Protein AF-A0A950UJ59-F1 (afdb_monomer)

Radius of gyration: 23.91 Å; Cα contacts (8 Å, |Δi|>4): 368; chains: 1; bounding box: 52×49×70 Å

Foldseek 3Di:
DDDPPPPPPPPLQDADPLLVVLLVLLCLLLVCCCVPVVVCPPVNQVVVCVVPVVSLQLSLQLSQLSSLLLVVQCVVVVHRSQQRQLLSSLVSLVVCLVVLDGDPDDRSDRPDDRRNDHDDSVCSNVSSNVSSVSSVCLQAPDPDPPDGRAHRTSNQSSLVSLLPQQNCPPNDGGLVVLLVQLVVLVVVVVVCVVVVVDDQDPLLLQLLVQLVLQDPDDDDQPPPPDPDPPPVDHFPLSLLVVLLVSLVSLQVSLPVADADPVRHRDSSNSNSNSLSVLSNSSVVVSVVVSVVVVVDPDPDRVVVCSRRPDPSNVVSSVSSVVSSVSVSVSSNCVVVVPDD

Sequence (340 aa):
MRSEKAIRSDDPRAIPPSWRRTMDTARKLYKWHVDQRLGWAALSMNELALREQAVGDRLAYEVTVLGVALWSASREHTCRLGDVALLDAAAICRRFAQDNRLPAILPDMPPGNGGDTLPPADELILVAAAVEQLLIAHAEEPLVPGTPAGPDRLGYRILELRAYPENIGNGHAGWRSSIRYARESLGRAQQKLDSGEWTITKADRAAVRATGLCDSSAPAYDYPATPKADPAGPSWLQRACRLVHLDTHLRAAAEPLPRQPDGTLARMKLLLSAHGMLCDDLESAVTELDAMWALETVLDSAAWEQQHVPPLLKQQTAAVEAAIDELATFLHHLLDDARP

Secondary structure (DSSP, 8-state):
-----------TTS--HHHHHHHHHHHHHHHHIIIIIS---HHHHHHHHHH-HHHHHHHHHHHHHHHHHHHHHHHHTT--GGG--HHHHHHHHHHHHHHT---SS-----S-SSS-PPPPTTTHHHHHHHHHHHHHHHHHS-SSTTS----S-HHHHHHHHHT-TT---TTSPPHHHHHHHHHHHHHHHHHHHHTTS-PPPHHHHHHHHHTSTT--SPPP--SSPPSS--TT-S-HHHHHHHHHHHHHHHHHHHTTSPBPTTSPBPHHHHHHHHHHHHHHTTHHHHHHHHHHHHHS--S-HHHHHHHHS-HHHHHHHHHHHHHHHHHHHHHHHHHHTT--

Solvent-accessible surface area (backbone atoms only — not comparable to full-atom values): 18966 Å² total; per-residue (Å²): 142,81,83,82,78,76,83,74,74,89,48,95,69,63,61,52,72,68,57,54,54,36,42,57,49,25,45,53,58,48,50,48,46,42,36,71,72,70,64,44,47,79,73,53,50,58,54,45,26,75,73,33,61,72,56,39,52,51,55,23,22,34,37,33,52,40,19,52,20,48,50,48,36,15,59,78,68,73,46,56,67,46,68,28,36,29,59,55,20,19,53,46,20,50,48,28,31,73,68,52,47,77,70,94,76,66,76,79,70,62,89,81,81,91,48,79,51,78,59,55,73,86,46,34,35,59,40,22,51,53,39,20,52,52,27,43,48,66,29,66,46,39,93,51,90,94,52,78,46,67,73,55,24,42,39,44,47,53,50,34,53,69,35,32,56,75,39,65,60,94,86,43,65,14,65,55,51,44,51,48,51,32,50,52,44,48,52,54,50,50,53,32,43,77,70,61,78,45,78,89,46,73,66,52,53,51,27,51,61,56,45,57,61,69,53,90,66,77,84,83,70,76,45,68,80,64,86,56,92,52,92,88,54,81,52,70,65,24,54,49,46,49,38,36,52,45,18,57,32,22,41,61,28,22,60,84,52,61,62,40,97,89,70,45,71,28,66,66,30,48,43,31,41,40,51,16,51,52,22,48,74,42,40,72,58,43,59,55,49,50,60,48,54,76,74,47,90,67,85,48,69,69,65,47,40,69,74,62,52,42,70,46,40,54,50,51,51,55,53,44,49,54,52,50,52,53,48,31,55,54,55,39,50,67,59,62,77,62,65,130

Mean predicted aligned error: 8.88 Å

pLDDT: mean 82.3, std 16.21, range [26.84, 97.94]

Nearest PDB structures (foldseek):
  7my7-assembly2_CCC  TM=2.426E-01  e=4.771E+00  Synechococcus elongatus PCC 7942 = FACHB-805
  7my7-assembly2_DDD  TM=1.583E-01  e=2.642E+00  Synechococcus elongatus PCC 7942 = FACHB-805
  7my7-assembly1_BBB  TM=1.827E-01  e=5.892E+00  Synechococcus elongatus PCC 7942 = FACHB-805

Structure (mmCIF, N/CA/C/O backbone):
data_AF-A0A950UJ59-F1
#
_entry.id   AF-A0A950UJ59-F1
#
loop_
_atom_site.group_PDB
_atom_site.id
_atom_site.type_symbol
_atom_site.label_atom_id
_atom_site.label_alt_id
_atom_site.label_comp_id
_atom_site.label_asym_id
_atom_site.label_entity_id
_atom_site.label_seq_id
_atom_site.pdbx_PDB_ins_code
_atom_site.Cartn_x
_atom_site.Cartn_y
_atom_site.Cartn_z
_atom_site.occupancy
_atom_site.B_iso_or_equiv
_atom_site.auth_seq_id
_atom_site.auth_comp_id
_atom_site.auth_asym_id
_atom_site.auth_atom_id
_atom_site.pdbx_PDB_model_num
ATOM 1 N N . MET A 1 1 ? -28.747 -3.291 -24.694 1.00 33.38 1 MET A N 1
ATOM 2 C CA . MET A 1 1 ? -27.902 -2.349 -25.461 1.00 33.38 1 MET A CA 1
ATOM 3 C C . MET A 1 1 ? -28.143 -0.935 -24.953 1.00 33.38 1 MET A C 1
ATOM 5 O O . MET A 1 1 ? -29.052 -0.265 -25.424 1.00 33.38 1 MET A O 1
ATOM 9 N N . ARG A 1 2 ? -27.391 -0.498 -23.940 1.00 26.84 2 ARG A N 1
ATOM 10 C CA . ARG A 1 2 ? -27.309 0.915 -23.552 1.00 26.84 2 ARG A CA 1
ATOM 11 C C . ARG A 1 2 ? -25.877 1.349 -23.820 1.00 26.84 2 ARG A C 1
ATOM 13 O O . ARG A 1 2 ? -24.948 0.719 -23.336 1.00 26.84 2 ARG A O 1
ATOM 20 N N . SER A 1 3 ? -25.756 2.337 -24.694 1.00 28.31 3 SER A N 1
ATOM 21 C CA . SER A 1 3 ? -24.507 2.861 -25.225 1.00 28.31 3 SER A CA 1
ATOM 22 C C . SER A 1 3 ? -23.761 3.611 -24.124 1.00 28.31 3 SER A C 1
ATOM 24 O O . SER A 1 3 ? -24.264 4.616 -23.622 1.00 28.31 3 SER A O 1
ATOM 26 N N . GLU A 1 4 ? -22.568 3.140 -23.767 1.00 29.69 4 GLU A N 1
ATOM 27 C CA . GLU A 1 4 ? -21.583 3.928 -23.030 1.00 29.69 4 GLU A CA 1
ATOM 28 C C . GLU A 1 4 ? -21.151 5.099 -23.913 1.00 29.69 4 GLU A C 1
ATOM 30 O O . GLU A 1 4 ? -20.421 4.950 -24.893 1.00 29.69 4 GLU A O 1
ATOM 35 N N . LYS A 1 5 ? -21.643 6.293 -23.587 1.00 28.92 5 LYS A N 1
ATOM 36 C CA . LYS A 1 5 ? -21.053 7.536 -24.073 1.00 28.92 5 LYS A CA 1
ATOM 37 C C . LYS A 1 5 ? -19.831 7.801 -23.198 1.00 28.92 5 LYS A C 1
ATOM 39 O O . LYS A 1 5 ? -19.946 8.389 -22.128 1.00 28.92 5 LYS A O 1
ATOM 44 N N . ALA A 1 6 ? -18.672 7.328 -23.648 1.00 35.19 6 ALA A N 1
ATOM 45 C CA . ALA A 1 6 ? -17.392 7.763 -23.116 1.00 35.19 6 ALA A CA 1
ATOM 46 C C . ALA A 1 6 ? -17.303 9.287 -23.277 1.00 35.19 6 ALA A C 1
ATOM 48 O O . ALA A 1 6 ? -17.294 9.806 -24.396 1.00 35.19 6 ALA A O 1
ATOM 49 N N . ILE A 1 7 ? -17.277 10.007 -22.158 1.00 33.62 7 ILE A N 1
ATOM 50 C CA . ILE A 1 7 ? -16.931 11.425 -22.129 1.00 33.62 7 ILE A CA 1
ATOM 51 C C . ILE A 1 7 ? -15.431 11.488 -22.436 1.00 33.62 7 ILE A C 1
ATOM 53 O O . ILE A 1 7 ? -14.593 11.342 -21.550 1.00 33.62 7 ILE A O 1
ATOM 57 N N . ARG A 1 8 ? -15.085 11.628 -23.720 1.00 36.97 8 ARG A N 1
ATOM 58 C CA . ARG A 1 8 ? -13.757 12.084 -24.130 1.00 36.97 8 ARG A CA 1
ATOM 59 C C . ARG A 1 8 ? -13.664 13.559 -23.753 1.00 36.97 8 ARG A C 1
ATOM 61 O O . ARG A 1 8 ? -14.385 14.391 -24.290 1.00 36.97 8 ARG A O 1
ATOM 68 N N . SER A 1 9 ? -12.822 13.852 -22.773 1.00 35.19 9 SER A N 1
ATOM 69 C CA . SER A 1 9 ? -12.328 15.200 -22.526 1.00 35.19 9 SER A CA 1
ATOM 70 C C . SER A 1 9 ? -11.418 15.572 -23.698 1.00 35.19 9 SER A C 1
ATOM 72 O O . SER A 1 9 ? -10.276 15.125 -23.733 1.00 35.19 9 SER A O 1
ATOM 74 N N . ASP A 1 10 ? -11.919 16.359 -24.652 1.00 35.25 10 ASP A N 1
ATOM 75 C CA . ASP A 1 10 ? -11.165 16.914 -25.791 1.00 35.25 10 ASP A CA 1
ATOM 76 C C . ASP A 1 10 ? -10.227 18.066 -25.359 1.00 35.25 10 ASP A C 1
ATOM 78 O O . ASP A 1 10 ? -10.130 19.097 -26.024 1.00 35.25 10 ASP A O 1
ATOM 82 N N . ASP A 1 11 ? -9.544 17.924 -24.219 1.00 41.72 11 ASP A N 1
ATOM 83 C CA . ASP A 1 11 ? -8.425 18.802 -23.878 1.00 41.72 11 ASP A CA 1
ATOM 84 C C . ASP A 1 11 ? -7.136 18.158 -24.417 1.00 41.72 11 ASP A C 1
ATOM 86 O O . ASP A 1 11 ? -6.691 17.152 -23.860 1.00 41.72 11 ASP A O 1
ATOM 90 N N . PRO A 1 12 ? -6.506 18.704 -25.474 1.00 42.62 12 PRO A N 1
ATOM 91 C CA . PRO A 1 12 ? -5.241 18.195 -26.009 1.00 42.62 12 PRO A CA 1
ATOM 92 C C . PRO A 1 12 ? -4.061 18.336 -25.028 1.00 42.62 12 PRO A C 1
ATOM 94 O O . PRO A 1 12 ? -2.951 17.920 -25.343 1.00 42.62 12 PRO A O 1
ATOM 97 N N . ARG A 1 13 ? -4.275 18.927 -23.843 1.00 44.06 13 ARG A N 1
ATOM 98 C CA . ARG A 1 13 ? -3.312 18.978 -22.732 1.00 44.06 13 ARG A CA 1
ATOM 99 C C . ARG A 1 13 ? -3.593 17.939 -21.644 1.00 44.06 13 ARG A C 1
ATOM 101 O O . ARG A 1 13 ? -2.814 17.832 -20.694 1.00 44.06 13 ARG A O 1
ATOM 108 N N . ALA A 1 14 ? -4.689 17.185 -21.738 1.00 46.69 14 ALA A N 1
ATOM 109 C CA . ALA A 1 14 ? -5.011 16.154 -20.765 1.00 46.69 14 ALA A CA 1
ATOM 110 C C . ALA A 1 14 ? -4.096 14.940 -20.957 1.00 46.69 14 ALA A C 1
ATOM 112 O O . ALA A 1 14 ? -4.183 14.214 -21.943 1.00 46.69 14 ALA A O 1
ATOM 113 N N . ILE A 1 15 ? -3.235 14.701 -19.968 1.00 52.66 15 ILE A N 1
ATOM 114 C CA . ILE A 1 15 ? -2.379 13.514 -19.914 1.00 52.66 15 ILE A CA 1
ATOM 115 C C . ILE A 1 15 ? -3.255 12.254 -19.988 1.00 52.66 15 ILE A C 1
ATOM 117 O O . ILE A 1 15 ? -4.138 12.107 -19.132 1.00 52.66 15 ILE A O 1
ATOM 121 N N . PRO A 1 16 ? -2.996 11.312 -20.917 1.00 60.88 16 PRO A N 1
ATOM 122 C CA . PRO A 1 16 ? -3.685 10.031 -20.923 1.00 60.88 16 PRO A CA 1
ATOM 123 C C . PRO A 1 16 ? -3.564 9.364 -19.542 1.00 60.88 16 PRO A C 1
ATOM 125 O O . PRO A 1 16 ? -2.447 9.248 -19.026 1.00 60.88 16 PRO A O 1
ATOM 128 N N . PRO A 1 17 ? -4.664 8.888 -18.926 1.00 70.12 17 PRO A N 1
ATOM 129 C CA . PRO A 1 17 ? -4.625 8.275 -17.594 1.00 70.12 17 PRO A CA 1
ATOM 130 C C . PRO A 1 17 ? -3.593 7.144 -17.465 1.00 70.12 17 PRO A C 1
ATOM 132 O O . PRO A 1 17 ? -3.005 6.949 -16.402 1.00 70.12 17 PRO A O 1
ATOM 135 N N . SER A 1 18 ? -3.321 6.437 -18.567 1.00 75.81 18 SER A N 1
ATOM 136 C CA . SER A 1 18 ? -2.287 5.407 -18.651 1.00 75.81 18 SER A CA 1
ATOM 137 C C . SER A 1 18 ? -0.866 5.960 -18.497 1.00 75.81 18 SER A C 1
ATOM 139 O O . SER A 1 18 ? -0.078 5.358 -17.778 1.00 75.81 18 SER A O 1
ATOM 141 N N . TRP A 1 19 ? -0.537 7.103 -19.113 1.00 82.56 19 TRP A N 1
ATOM 142 C CA . TRP A 1 19 ? 0.802 7.703 -19.023 1.00 82.56 19 TRP A CA 1
ATOM 143 C C . TRP A 1 19 ? 1.087 8.243 -17.625 1.00 82.56 19 TRP A C 1
ATOM 145 O O . TRP A 1 19 ? 2.141 7.961 -17.060 1.00 82.56 19 TRP A O 1
ATOM 155 N N . ARG A 1 20 ? 0.116 8.940 -17.019 1.00 82.12 20 ARG A N 1
ATOM 156 C CA . ARG A 1 20 ? 0.243 9.425 -15.636 1.00 82.12 20 ARG A CA 1
ATOM 157 C C . ARG A 1 20 ? 0.544 8.276 -14.675 1.00 82.12 20 ARG A C 1
ATOM 159 O O . ARG A 1 20 ? 1.498 8.351 -13.910 1.00 82.12 20 ARG A O 1
ATOM 166 N N . ARG A 1 21 ? -0.211 7.177 -14.781 1.00 82.62 21 ARG A N 1
ATOM 167 C CA . ARG A 1 21 ? 0.013 5.978 -13.963 1.00 82.62 21 ARG A CA 1
ATOM 168 C C . ARG A 1 21 ? 1.405 5.380 -14.186 1.00 82.62 21 ARG A C 1
ATOM 170 O O . ARG A 1 21 ? 2.034 4.948 -13.220 1.00 82.62 21 ARG A O 1
ATOM 177 N N . THR A 1 22 ? 1.896 5.363 -15.426 1.00 88.38 22 THR A N 1
ATOM 178 C CA . THR A 1 22 ? 3.262 4.920 -15.729 1.00 88.38 22 THR A CA 1
ATOM 179 C C . THR A 1 22 ? 4.306 5.806 -15.063 1.00 88.38 22 THR A C 1
ATOM 181 O O . THR A 1 22 ? 5.198 5.281 -14.402 1.00 88.38 22 THR A O 1
ATOM 184 N N . MET A 1 23 ? 4.173 7.127 -15.161 1.00 88.44 23 MET A N 1
ATOM 185 C CA . MET A 1 23 ? 5.121 8.061 -14.552 1.00 88.44 23 MET A CA 1
ATOM 186 C C . MET A 1 23 ? 5.102 8.007 -13.025 1.00 88.44 23 MET A C 1
ATOM 188 O O . MET A 1 23 ? 6.162 7.980 -12.406 1.00 88.44 23 MET A O 1
ATOM 192 N N . ASP A 1 24 ? 3.928 7.900 -12.404 1.00 86.12 24 ASP A N 1
ATOM 193 C CA . ASP A 1 24 ? 3.819 7.709 -10.954 1.00 86.12 24 ASP A CA 1
ATOM 194 C C . ASP A 1 24 ? 4.505 6.409 -10.508 1.00 86.12 24 ASP A C 1
ATOM 196 O O . ASP A 1 24 ? 5.148 6.351 -9.458 1.00 86.12 24 ASP A O 1
ATOM 200 N N . THR A 1 25 ? 4.398 5.361 -11.325 1.00 88.69 25 THR A N 1
ATOM 201 C CA . THR A 1 25 ? 5.045 4.067 -11.085 1.00 88.69 25 THR A CA 1
ATOM 202 C C . THR A 1 25 ? 6.565 4.158 -11.238 1.00 88.69 25 THR A C 1
ATOM 204 O O . THR A 1 25 ? 7.295 3.705 -10.355 1.00 88.69 25 THR A O 1
ATOM 207 N N . ALA A 1 26 ? 7.045 4.804 -12.303 1.00 91.75 26 ALA A N 1
ATOM 208 C CA . ALA A 1 26 ? 8.463 5.062 -12.533 1.00 91.75 26 ALA A CA 1
ATOM 209 C C . ALA A 1 26 ? 9.078 5.872 -11.382 1.00 91.75 26 ALA A C 1
ATOM 211 O O . ALA A 1 26 ? 10.095 5.475 -10.819 1.00 91.75 26 ALA A O 1
ATOM 212 N N . ARG A 1 27 ? 8.411 6.952 -10.951 1.00 89.00 27 ARG A N 1
ATOM 213 C CA . ARG A 1 27 ? 8.840 7.777 -9.810 1.00 89.00 27 ARG A CA 1
ATOM 214 C C . ARG A 1 27 ? 8.957 6.959 -8.524 1.00 89.00 27 ARG A C 1
ATOM 216 O O . ARG A 1 27 ? 9.924 7.143 -7.794 1.00 89.00 27 ARG A O 1
ATOM 223 N N . LYS A 1 28 ? 8.022 6.040 -8.252 1.00 86.94 28 LYS A N 1
ATOM 224 C CA . LYS A 1 28 ? 8.073 5.157 -7.069 1.00 86.94 28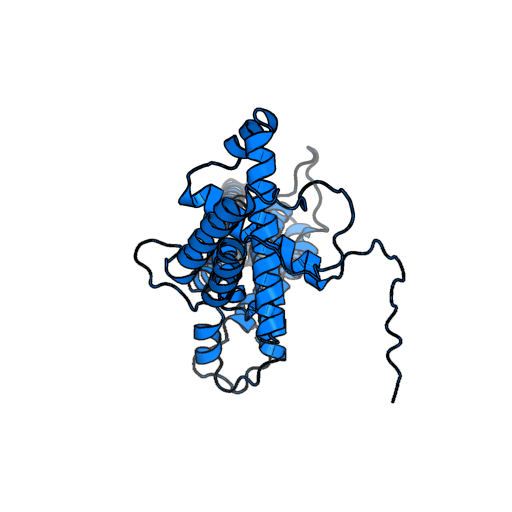 LYS A CA 1
ATOM 225 C C . LYS A 1 28 ? 9.266 4.197 -7.109 1.00 86.94 28 LYS A C 1
ATOM 227 O O . LYS A 1 28 ? 10.002 4.126 -6.127 1.00 86.94 28 LYS A O 1
ATOM 232 N N . LEU A 1 29 ? 9.474 3.497 -8.228 1.00 90.31 29 LEU A N 1
ATOM 233 C CA . LEU A 1 29 ? 10.626 2.601 -8.417 1.00 90.31 29 LEU A CA 1
ATOM 234 C C . LEU A 1 29 ? 11.953 3.345 -8.256 1.00 90.31 29 LEU A C 1
ATOM 236 O O . LEU A 1 29 ? 12.855 2.884 -7.553 1.00 90.31 29 LEU A O 1
ATOM 240 N N . TYR A 1 30 ? 12.047 4.498 -8.916 1.00 89.75 30 TYR A N 1
ATOM 241 C CA . TYR A 1 30 ? 13.245 5.316 -8.939 1.00 89.75 30 TYR A CA 1
ATOM 242 C C . TYR A 1 30 ? 13.568 5.884 -7.561 1.00 89.75 30 TYR A C 1
ATOM 244 O O . TYR A 1 30 ? 14.674 5.702 -7.058 1.00 89.75 30 TYR A O 1
ATOM 252 N N . LYS A 1 31 ? 12.575 6.503 -6.908 1.00 84.12 31 LYS A N 1
ATOM 253 C CA . LYS A 1 31 ? 12.725 7.063 -5.565 1.00 84.12 31 LYS A CA 1
ATOM 254 C C . LYS A 1 31 ? 13.227 6.016 -4.578 1.00 84.12 31 LYS A C 1
ATOM 256 O O . LYS A 1 31 ? 14.157 6.300 -3.834 1.00 84.12 31 LYS A O 1
ATOM 261 N N . TRP A 1 32 ? 12.654 4.812 -4.585 1.00 83.12 32 TRP A N 1
ATOM 262 C CA . TRP A 1 32 ? 13.121 3.760 -3.684 1.00 83.12 32 TRP A CA 1
ATOM 263 C C . TRP A 1 32 ? 14.571 3.361 -3.970 1.00 83.12 32 TRP A C 1
ATOM 265 O O . TRP A 1 32 ? 15.355 3.225 -3.035 1.00 83.12 32 TRP A O 1
ATOM 275 N N . HIS A 1 33 ? 14.943 3.211 -5.246 1.00 84.06 33 HIS A N 1
ATOM 276 C CA . HIS A 1 33 ? 16.315 2.868 -5.625 1.00 84.06 33 HIS A CA 1
ATOM 277 C C . HIS A 1 33 ? 17.307 3.917 -5.108 1.00 84.06 33 HIS A C 1
ATOM 279 O O . HIS A 1 33 ? 18.308 3.576 -4.481 1.00 84.06 33 HIS A O 1
ATOM 285 N N . VAL A 1 34 ? 16.996 5.195 -5.304 1.00 80.06 34 VAL A N 1
ATOM 286 C CA . VAL A 1 34 ? 17.825 6.300 -4.819 1.00 80.06 34 VAL A CA 1
ATOM 287 C C . VAL A 1 34 ? 17.900 6.325 -3.288 1.00 80.06 34 VAL A C 1
ATOM 289 O O . VAL A 1 34 ? 18.996 6.330 -2.728 1.00 80.06 34 VAL A O 1
ATOM 292 N N . ASP A 1 35 ? 16.753 6.283 -2.607 1.00 74.75 35 ASP A N 1
ATOM 293 C CA . ASP A 1 35 ? 16.690 6.425 -1.150 1.00 74.75 35 ASP A CA 1
ATOM 294 C C . ASP A 1 35 ? 17.363 5.246 -0.427 1.00 74.75 35 ASP A C 1
ATOM 296 O O . ASP A 1 35 ? 18.125 5.441 0.520 1.00 74.75 35 ASP A O 1
ATOM 300 N N . GLN A 1 36 ? 17.068 4.013 -0.849 1.00 71.44 36 GLN A N 1
ATOM 301 C CA . GLN A 1 36 ? 17.410 2.804 -0.092 1.00 71.44 36 GLN A CA 1
ATOM 302 C C . GLN A 1 36 ? 18.694 2.131 -0.570 1.00 71.44 36 GLN A C 1
ATOM 304 O O . GLN A 1 36 ? 19.406 1.541 0.240 1.00 71.44 36 GLN A O 1
ATOM 309 N N . ARG A 1 37 ? 19.015 2.212 -1.866 1.00 67.25 37 ARG A N 1
ATOM 310 C CA . ARG A 1 37 ? 20.198 1.542 -2.425 1.00 67.25 37 ARG A CA 1
ATOM 311 C C . ARG A 1 37 ? 21.405 2.467 -2.501 1.00 67.25 37 ARG A C 1
ATOM 313 O O . ARG A 1 37 ? 22.514 2.040 -2.198 1.00 67.25 37 ARG A O 1
ATOM 320 N N . LEU A 1 38 ? 21.198 3.725 -2.890 1.00 68.75 38 LEU A N 1
ATOM 321 C CA . LEU A 1 38 ? 22.285 4.706 -2.989 1.00 68.75 38 LEU A CA 1
ATOM 322 C C . LEU A 1 38 ? 22.542 5.436 -1.660 1.00 68.75 38 LEU A C 1
ATOM 324 O O . LEU A 1 38 ? 23.531 6.156 -1.536 1.00 68.75 38 LEU A O 1
ATOM 328 N N . GLY A 1 39 ? 21.689 5.223 -0.647 1.00 64.94 39 GLY A N 1
ATOM 329 C CA . GLY A 1 39 ? 21.835 5.815 0.687 1.00 64.94 39 GLY A CA 1
ATOM 330 C C . GLY A 1 39 ? 21.604 7.326 0.704 1.00 64.94 39 GLY A C 1
ATOM 331 O O . GLY A 1 39 ? 22.024 8.019 1.633 1.00 64.94 39 GLY A O 1
ATOM 332 N N . TRP A 1 40 ? 20.962 7.855 -0.335 1.00 61.78 40 TRP A N 1
ATOM 333 C CA . TRP A 1 40 ? 20.665 9.269 -0.474 1.00 61.78 40 TRP A CA 1
ATOM 334 C C . TRP A 1 40 ? 19.349 9.540 0.248 1.00 61.78 40 TRP A C 1
ATOM 336 O O . TRP A 1 40 ? 18.282 9.505 -0.353 1.00 61.78 40 TRP A O 1
ATOM 346 N N . ALA A 1 41 ? 19.408 9.739 1.568 1.00 57.38 41 ALA A N 1
ATOM 347 C CA . ALA A 1 41 ? 18.228 10.081 2.356 1.00 57.38 41 ALA A CA 1
ATOM 348 C C . ALA A 1 41 ? 17.431 11.214 1.677 1.00 57.38 41 ALA A C 1
ATOM 350 O O . ALA A 1 41 ? 18.013 12.177 1.186 1.00 57.38 41 ALA A O 1
ATOM 351 N N . ALA A 1 42 ? 16.098 11.144 1.693 1.00 52.25 42 ALA A N 1
ATOM 352 C CA . ALA A 1 42 ? 15.207 12.076 0.988 1.00 52.25 42 ALA A CA 1
ATOM 353 C C . ALA A 1 42 ? 15.431 13.581 1.296 1.00 52.25 42 ALA A C 1
ATOM 355 O O . ALA A 1 42 ? 14.954 14.437 0.551 1.00 52.25 42 ALA A O 1
ATOM 356 N N . LEU A 1 43 ? 16.164 13.910 2.367 1.00 47.69 43 LEU A N 1
ATOM 357 C CA . LEU A 1 43 ? 16.588 15.271 2.713 1.00 47.69 43 LEU A CA 1
ATOM 358 C C . LEU A 1 43 ? 17.840 15.743 1.951 1.00 47.69 43 LEU A C 1
ATOM 360 O O . LEU A 1 43 ? 17.957 16.935 1.698 1.00 47.69 43 LEU A O 1
ATOM 364 N N . SER A 1 44 ? 18.738 14.855 1.509 1.00 57.78 44 SER A N 1
ATOM 365 C CA . SER A 1 44 ? 19.915 15.259 0.730 1.00 57.78 44 SER A CA 1
ATOM 366 C C . SER A 1 44 ? 19.591 15.493 -0.741 1.00 57.78 44 SER A C 1
ATOM 368 O O . SER A 1 44 ? 20.206 16.355 -1.348 1.00 57.78 44 SER A O 1
ATOM 370 N N . MET A 1 45 ? 18.617 14.789 -1.326 1.00 57.94 45 MET A N 1
ATOM 371 C CA . MET A 1 45 ? 18.396 14.835 -2.778 1.00 57.94 45 MET A CA 1
ATOM 372 C C . MET A 1 45 ? 17.710 16.084 -3.293 1.00 57.94 45 MET A C 1
ATOM 374 O O . MET A 1 45 ? 18.154 16.646 -4.288 1.00 57.94 45 MET A O 1
ATOM 378 N N . ASN A 1 46 ? 16.666 16.552 -2.612 1.00 58.78 46 ASN A N 1
ATOM 379 C CA . ASN A 1 46 ? 16.052 17.823 -2.980 1.00 58.78 46 ASN A CA 1
ATOM 380 C C . ASN A 1 46 ? 17.021 18.976 -2.705 1.00 58.78 46 ASN A C 1
ATOM 382 O O . ASN A 1 46 ? 17.135 19.872 -3.528 1.00 58.78 46 ASN A O 1
ATOM 386 N N . GLU A 1 47 ? 17.771 18.941 -1.601 1.00 61.12 47 GLU A N 1
ATOM 387 C CA . GLU A 1 47 ? 18.781 19.963 -1.311 1.00 61.12 47 GLU A CA 1
ATOM 388 C C . GLU A 1 47 ? 19.946 19.945 -2.310 1.00 61.12 47 GLU A C 1
ATOM 390 O O . GLU A 1 47 ? 20.406 21.010 -2.716 1.00 61.12 47 GLU A O 1
ATOM 395 N N . LEU A 1 48 ? 20.403 18.765 -2.738 1.00 61.38 48 LEU A N 1
ATOM 396 C CA . LEU A 1 48 ? 21.464 18.603 -3.732 1.00 61.38 48 LEU A CA 1
ATOM 397 C C . LEU A 1 48 ? 20.975 19.004 -5.128 1.00 61.38 48 LEU A C 1
ATOM 399 O O . LEU A 1 48 ? 21.650 19.778 -5.790 1.00 61.38 48 LEU A O 1
ATOM 403 N N . ALA A 1 49 ? 19.778 18.581 -5.543 1.00 61.28 49 ALA A N 1
ATOM 404 C CA . ALA A 1 49 ? 19.180 18.971 -6.822 1.00 61.28 49 ALA A CA 1
ATOM 405 C C . ALA A 1 49 ? 18.841 20.472 -6.887 1.00 61.28 49 ALA A C 1
ATOM 407 O O . ALA A 1 49 ? 18.945 21.081 -7.948 1.00 61.28 49 ALA A O 1
ATOM 408 N N . LEU A 1 50 ? 18.474 21.090 -5.757 1.00 62.31 50 LEU A N 1
ATOM 409 C CA . LEU A 1 50 ? 18.275 22.542 -5.658 1.00 62.31 50 LEU A CA 1
ATOM 410 C C . LEU A 1 50 ? 19.600 23.319 -5.688 1.00 62.31 50 LEU A C 1
ATOM 412 O O . LEU A 1 50 ? 19.609 24.479 -6.095 1.00 62.31 50 LEU A O 1
ATOM 416 N N . ARG A 1 51 ? 20.709 22.713 -5.242 1.00 60.53 51 ARG A N 1
ATOM 417 C CA . ARG A 1 51 ? 22.052 23.323 -5.267 1.00 60.53 51 ARG A CA 1
ATOM 418 C C . ARG A 1 51 ? 22.790 23.083 -6.585 1.00 60.53 51 ARG A C 1
ATOM 420 O O . ARG A 1 51 ? 23.570 23.936 -6.997 1.00 60.53 51 ARG A O 1
ATOM 427 N N . GLU A 1 52 ? 22.534 21.959 -7.246 1.00 72.00 52 GLU A N 1
ATOM 428 C CA . GLU A 1 52 ? 23.209 21.505 -8.460 1.00 72.00 52 GLU A CA 1
ATOM 429 C C . GLU A 1 52 ? 22.177 21.111 -9.524 1.00 72.00 52 GLU A C 1
ATOM 431 O O . GLU A 1 52 ? 21.698 19.978 -9.580 1.00 72.00 52 GLU A O 1
ATOM 436 N N . GLN A 1 53 ? 21.859 22.059 -10.408 1.00 72.12 53 GLN A N 1
ATOM 437 C CA . GLN A 1 53 ? 20.855 21.890 -11.463 1.00 72.12 53 GLN A CA 1
ATOM 438 C C . GLN A 1 53 ? 21.104 20.647 -12.340 1.00 72.12 53 GLN A C 1
ATOM 440 O O . GLN A 1 53 ? 20.166 19.919 -12.649 1.00 72.12 53 GLN A O 1
ATOM 445 N N . ALA A 1 54 ? 22.369 20.339 -12.645 1.00 71.75 54 ALA A N 1
ATOM 446 C CA . ALA A 1 54 ? 22.749 19.160 -13.427 1.00 71.75 54 ALA A CA 1
ATOM 447 C C . ALA A 1 54 ? 22.362 17.826 -12.757 1.00 71.75 54 ALA A C 1
ATOM 449 O O . ALA A 1 54 ? 22.047 16.856 -13.445 1.00 71.75 54 ALA A O 1
ATOM 450 N N . VAL A 1 55 ? 22.357 17.766 -11.419 1.00 73.38 55 VAL A N 1
ATOM 451 C CA . VAL A 1 55 ? 21.876 16.587 -10.687 1.00 73.38 55 VAL A CA 1
ATOM 452 C C . VAL A 1 55 ? 20.365 16.485 -10.843 1.00 73.38 55 VAL A C 1
ATOM 454 O O . VAL A 1 55 ? 19.872 15.427 -11.214 1.00 73.38 55 VAL A O 1
ATOM 457 N N . GLY A 1 56 ? 19.633 17.584 -10.632 1.00 74.06 56 GLY A N 1
ATOM 458 C CA . GLY A 1 56 ? 18.178 17.620 -10.807 1.00 74.06 56 GLY A CA 1
ATOM 459 C C . GLY A 1 56 ? 17.725 17.182 -12.204 1.00 74.06 56 GLY A C 1
ATOM 460 O O . GLY A 1 56 ? 16.820 16.352 -12.322 1.00 74.06 56 GLY A O 1
ATOM 461 N N . ASP A 1 57 ? 18.399 17.675 -13.244 1.00 78.19 57 ASP A N 1
ATOM 462 C CA . ASP A 1 57 ? 18.106 17.339 -14.640 1.00 78.19 57 ASP A CA 1
ATOM 463 C C . ASP A 1 57 ? 18.335 15.845 -14.918 1.00 78.19 57 ASP A C 1
ATOM 465 O O . ASP A 1 57 ? 17.463 15.173 -15.474 1.00 78.19 57 ASP A O 1
ATOM 469 N N . ARG A 1 58 ? 19.447 15.278 -14.433 1.00 81.81 58 ARG A N 1
ATOM 470 C CA . ARG A 1 58 ? 19.745 13.850 -14.601 1.00 81.81 58 ARG A CA 1
ATOM 471 C C . ARG A 1 58 ? 18.708 12.939 -13.939 1.00 81.81 58 ARG A C 1
ATOM 473 O O . ARG A 1 58 ? 18.307 11.941 -14.538 1.00 81.81 58 ARG A O 1
ATOM 480 N N . LEU A 1 59 ? 18.242 13.273 -12.735 1.00 82.44 59 LEU A N 1
ATOM 481 C CA . LEU A 1 59 ? 17.192 12.495 -12.060 1.00 82.44 59 LEU A CA 1
ATOM 482 C C . LEU A 1 59 ? 15.887 12.519 -12.865 1.00 82.44 59 LEU A C 1
ATOM 484 O O . LEU A 1 59 ? 15.215 11.495 -13.003 1.00 82.44 59 LEU A O 1
ATOM 488 N N . ALA A 1 60 ? 15.529 13.685 -13.410 1.00 84.38 60 ALA A N 1
ATOM 489 C CA . ALA A 1 60 ? 14.350 13.828 -14.256 1.00 84.38 60 ALA A CA 1
ATOM 490 C C . ALA A 1 60 ? 14.476 12.991 -15.540 1.00 84.38 60 ALA A C 1
ATOM 492 O O . ALA A 1 60 ? 13.510 12.333 -15.939 1.00 84.38 60 ALA A O 1
ATOM 493 N N . TYR A 1 61 ? 15.668 12.944 -16.145 1.00 89.56 61 TYR A N 1
ATOM 494 C CA . TYR A 1 61 ? 15.943 12.102 -17.309 1.00 89.56 61 TYR A CA 1
ATOM 495 C C . TYR A 1 61 ? 15.794 10.615 -17.000 1.00 89.56 61 TYR A C 1
ATOM 497 O O . TYR A 1 61 ? 15.114 9.909 -17.743 1.00 89.56 61 TYR A O 1
ATOM 505 N N . GLU A 1 62 ? 16.373 10.133 -15.899 1.00 91.06 62 GLU A N 1
ATOM 506 C CA . GLU A 1 62 ? 16.296 8.719 -15.514 1.00 91.06 62 GLU A CA 1
ATOM 507 C C . GLU A 1 62 ? 14.844 8.290 -15.232 1.00 91.06 62 GLU A C 1
ATOM 509 O O . GLU A 1 62 ? 14.398 7.255 -15.730 1.00 91.06 62 GLU A O 1
ATOM 514 N N . VAL A 1 63 ? 14.057 9.119 -14.535 1.00 90.94 63 VAL A N 1
ATOM 515 C CA . VAL A 1 63 ? 12.616 8.875 -14.322 1.00 90.94 63 VAL A CA 1
ATOM 516 C C . VAL A 1 63 ? 11.842 8.856 -15.642 1.00 90.94 63 VAL A C 1
ATOM 518 O O . VAL A 1 63 ? 10.980 7.997 -15.837 1.00 90.94 63 VAL A O 1
ATOM 521 N N . THR A 1 64 ? 12.143 9.780 -16.556 1.00 89.62 64 THR A N 1
ATOM 522 C CA . THR A 1 64 ? 11.463 9.875 -17.855 1.00 89.62 64 THR A CA 1
ATOM 523 C C . THR A 1 64 ? 11.779 8.670 -18.734 1.00 89.62 64 THR A C 1
ATOM 525 O O . THR A 1 64 ? 10.864 8.035 -19.257 1.00 89.62 64 THR A O 1
ATOM 528 N N . VAL A 1 65 ? 13.054 8.291 -18.850 1.00 93.25 65 VAL A N 1
ATOM 529 C CA . VAL A 1 65 ? 13.478 7.108 -19.612 1.00 93.25 65 VAL A CA 1
ATOM 530 C C . VAL A 1 65 ? 12.883 5.831 -19.019 1.00 93.25 65 VAL A C 1
ATOM 532 O O . VAL A 1 65 ? 12.393 4.991 -19.774 1.00 93.25 65 VAL A O 1
ATOM 535 N N . LEU A 1 66 ? 12.831 5.712 -17.689 1.00 95.00 66 LEU A N 1
ATOM 536 C CA . LEU A 1 66 ? 12.144 4.612 -17.011 1.00 95.00 66 LEU A CA 1
ATOM 537 C C . LEU A 1 66 ? 10.653 4.569 -17.367 1.00 95.00 66 LEU A C 1
ATOM 539 O O . LEU A 1 66 ? 10.139 3.516 -17.741 1.00 95.00 66 LEU A O 1
ATOM 543 N N . GLY A 1 67 ? 9.957 5.706 -17.309 1.00 92.75 67 GLY A N 1
ATOM 544 C CA . GLY A 1 67 ? 8.549 5.796 -17.695 1.00 92.75 67 GLY A CA 1
ATOM 545 C C . GLY A 1 67 ? 8.307 5.377 -19.147 1.00 92.75 67 GLY A C 1
ATOM 546 O O . GLY A 1 67 ? 7.423 4.561 -19.420 1.00 92.75 67 GLY A O 1
ATOM 547 N N . VAL A 1 68 ? 9.128 5.869 -20.080 1.00 92.50 68 VAL A N 1
ATOM 548 C CA . VAL A 1 68 ? 9.045 5.505 -21.503 1.00 92.50 68 VAL A CA 1
ATOM 549 C C . VAL A 1 68 ? 9.311 4.013 -21.707 1.00 92.50 68 VAL A C 1
ATOM 551 O O . VAL A 1 68 ? 8.594 3.376 -22.482 1.00 92.50 68 VAL A O 1
ATOM 554 N N . ALA A 1 69 ? 10.287 3.432 -21.007 1.00 95.12 69 ALA A N 1
ATOM 555 C CA . ALA A 1 69 ? 10.602 2.009 -21.102 1.00 95.12 69 ALA A CA 1
ATOM 556 C C . ALA A 1 69 ? 9.443 1.126 -20.615 1.00 95.12 69 ALA A C 1
ATOM 558 O O . ALA A 1 69 ? 9.011 0.229 -21.339 1.00 95.12 69 ALA A O 1
ATOM 559 N N . LEU A 1 70 ? 8.872 1.430 -19.444 1.00 95.25 70 LEU A N 1
ATOM 560 C CA . LEU A 1 70 ? 7.728 0.699 -18.886 1.00 95.25 70 LEU A CA 1
ATOM 561 C C . LEU A 1 70 ? 6.486 0.800 -19.782 1.00 95.25 70 LEU A C 1
ATOM 563 O O . LEU A 1 70 ? 5.785 -0.188 -20.010 1.00 95.25 70 LEU A O 1
ATOM 567 N N . TRP A 1 71 ? 6.215 1.991 -20.320 1.00 92.88 71 TRP A N 1
ATOM 568 C CA . TRP A 1 71 ? 5.118 2.191 -21.263 1.00 92.88 71 TRP A CA 1
ATOM 569 C C . TRP A 1 71 ? 5.333 1.397 -22.555 1.00 92.88 71 TRP A C 1
ATOM 571 O O . TRP A 1 71 ? 4.415 0.705 -23.002 1.00 92.88 71 TRP A O 1
ATOM 581 N N . SER A 1 72 ? 6.542 1.457 -23.121 1.00 92.50 72 SER A N 1
ATOM 582 C CA . SER A 1 72 ? 6.893 0.754 -24.360 1.00 92.50 72 SER A CA 1
ATOM 583 C C . SER A 1 72 ? 6.768 -0.756 -24.186 1.00 92.50 72 SER A C 1
ATOM 585 O O . SER A 1 72 ? 6.102 -1.395 -24.995 1.00 92.50 72 SER A O 1
ATOM 587 N N . ALA A 1 73 ? 7.289 -1.308 -23.086 1.00 94.62 73 ALA A N 1
ATOM 588 C CA . ALA A 1 73 ? 7.148 -2.723 -22.757 1.00 94.62 73 ALA A CA 1
ATOM 589 C C . ALA A 1 73 ? 5.670 -3.137 -22.649 1.00 94.62 73 ALA A C 1
ATOM 591 O O . ALA A 1 73 ? 5.257 -4.111 -23.275 1.00 94.62 73 ALA A O 1
ATOM 592 N N . SER A 1 74 ? 4.827 -2.354 -21.959 1.00 92.56 74 SER A N 1
ATOM 593 C CA . SER A 1 74 ? 3.391 -2.677 -21.860 1.00 92.56 74 SER A CA 1
ATOM 594 C C . SER A 1 74 ? 2.703 -2.754 -23.229 1.00 92.56 74 SER A C 1
ATOM 596 O O . SER A 1 74 ? 1.823 -3.585 -23.449 1.00 92.56 74 SER A O 1
ATOM 598 N N . ARG A 1 75 ? 3.129 -1.910 -24.178 1.00 90.19 75 ARG A N 1
ATOM 599 C CA . ARG A 1 75 ? 2.578 -1.875 -25.535 1.00 90.19 75 ARG A CA 1
ATOM 600 C C . ARG A 1 75 ? 3.110 -3.000 -26.405 1.00 90.19 75 ARG A C 1
ATOM 602 O O . ARG A 1 75 ? 2.315 -3.632 -27.091 1.00 90.19 75 ARG A O 1
ATOM 609 N N . GLU A 1 76 ? 4.417 -3.241 -26.383 1.00 93.25 76 GLU A N 1
ATOM 610 C CA . GLU A 1 76 ? 5.051 -4.306 -27.168 1.00 93.25 76 GLU A CA 1
ATOM 611 C C . GLU A 1 76 ? 4.508 -5.683 -26.779 1.00 93.25 76 GLU A C 1
ATOM 613 O O . GLU A 1 76 ? 4.225 -6.501 -27.651 1.00 93.25 76 GLU A O 1
ATOM 618 N N . HIS A 1 77 ? 4.255 -5.899 -25.487 1.00 92.19 77 HIS A N 1
ATOM 619 C CA . HIS A 1 77 ? 3.707 -7.152 -24.969 1.00 92.19 77 HIS A CA 1
ATOM 620 C C . HIS A 1 77 ? 2.176 -7.161 -24.854 1.00 92.19 77 HIS A C 1
ATOM 622 O O . HIS A 1 77 ? 1.599 -8.173 -24.462 1.00 92.19 77 HIS A O 1
ATOM 628 N N . THR A 1 78 ? 1.500 -6.065 -25.222 1.00 90.62 78 THR A N 1
ATOM 629 C CA . THR A 1 78 ? 0.033 -5.918 -25.142 1.00 90.62 78 THR A CA 1
ATOM 630 C C . THR A 1 78 ? -0.520 -6.317 -23.762 1.00 90.62 78 THR A C 1
ATOM 632 O O . THR A 1 78 ? -1.501 -7.052 -23.650 1.00 90.62 78 THR A O 1
ATOM 635 N N . CYS A 1 79 ? 0.124 -5.851 -22.691 1.00 88.75 79 CYS A N 1
ATOM 636 C CA . CYS A 1 79 ? -0.210 -6.209 -21.313 1.00 88.75 79 CYS A CA 1
ATOM 637 C C . CYS A 1 79 ? -0.552 -4.979 -20.457 1.00 88.75 79 CYS A C 1
ATOM 639 O O . CYS A 1 79 ? -0.314 -3.829 -20.840 1.00 88.75 79 CYS A O 1
ATOM 641 N N . ARG A 1 80 ? -1.149 -5.206 -19.277 1.00 89.25 80 ARG A N 1
ATOM 642 C CA . ARG A 1 80 ? -1.353 -4.127 -18.300 1.00 89.25 80 ARG A CA 1
ATOM 643 C C . ARG A 1 80 ? 0.012 -3.699 -17.769 1.00 89.25 80 ARG A C 1
ATOM 645 O O . ARG A 1 80 ? 0.905 -4.522 -17.615 1.00 89.25 80 ARG A O 1
ATOM 652 N N . LEU A 1 81 ? 0.141 -2.432 -17.381 1.00 90.38 81 LEU A N 1
ATOM 653 C CA . LEU A 1 81 ? 1.384 -1.904 -16.813 1.00 90.38 81 LEU A CA 1
ATOM 654 C C . LEU A 1 81 ? 1.925 -2.771 -15.655 1.00 90.38 81 LEU A C 1
ATOM 656 O O . LEU A 1 81 ? 3.114 -3.050 -15.612 1.00 90.38 81 LEU A O 1
ATOM 660 N N . GLY A 1 82 ? 1.061 -3.240 -14.747 1.00 89.06 82 GLY A N 1
ATOM 661 C CA . GLY A 1 82 ? 1.471 -4.095 -13.624 1.00 89.06 82 GLY A CA 1
ATOM 662 C C . GLY A 1 82 ? 1.959 -5.498 -14.021 1.00 89.06 82 GLY A C 1
ATOM 663 O O . GLY A 1 82 ? 2.669 -6.123 -13.238 1.00 89.06 82 GLY A O 1
ATOM 664 N N . ASP A 1 83 ? 1.627 -5.971 -15.223 1.00 90.81 83 ASP A N 1
ATOM 665 C CA . ASP A 1 83 ? 2.041 -7.283 -15.736 1.00 90.81 83 ASP A CA 1
ATOM 666 C C . ASP A 1 83 ? 3.363 -7.220 -16.521 1.00 90.81 83 ASP A C 1
ATOM 668 O O . ASP A 1 83 ? 3.867 -8.257 -16.946 1.00 90.81 83 ASP A O 1
ATOM 672 N N . VAL A 1 84 ? 3.922 -6.023 -16.733 1.00 94.88 84 VAL A N 1
ATOM 673 C CA . VAL A 1 84 ? 5.217 -5.838 -17.401 1.00 94.88 84 VAL A CA 1
ATOM 674 C C . VAL A 1 84 ? 6.314 -6.523 -16.588 1.00 94.88 84 VAL A C 1
ATOM 676 O O . VAL A 1 84 ? 6.479 -6.222 -15.402 1.00 94.88 84 VAL A O 1
ATOM 679 N N . ALA A 1 85 ? 7.080 -7.404 -17.233 1.00 96.75 85 ALA A N 1
ATOM 680 C CA . ALA A 1 85 ? 8.315 -7.930 -16.666 1.00 96.75 85 ALA A CA 1
ATOM 681 C C . ALA A 1 85 ? 9.386 -6.831 -16.659 1.00 96.75 85 ALA A C 1
ATOM 683 O O . ALA A 1 85 ? 9.550 -6.098 -17.641 1.00 96.75 85 ALA A O 1
ATOM 684 N N . LEU A 1 86 ? 10.107 -6.673 -15.549 1.00 97.12 86 LEU A N 1
ATOM 685 C CA . LEU A 1 86 ? 11.109 -5.614 -15.424 1.00 97.12 86 LEU A CA 1
ATOM 686 C C . LEU A 1 86 ? 12.300 -5.890 -16.344 1.00 97.12 86 LEU A C 1
ATOM 688 O O . LEU A 1 86 ? 12.874 -4.940 -16.877 1.00 97.12 86 LEU A O 1
ATOM 692 N N . LEU A 1 87 ? 12.620 -7.162 -16.609 1.00 97.44 87 LEU A N 1
ATOM 693 C CA . LEU A 1 87 ? 13.647 -7.536 -17.583 1.00 97.44 87 LEU A CA 1
ATOM 694 C C . LEU A 1 87 ? 13.264 -7.176 -19.028 1.00 97.44 87 LEU A C 1
ATOM 696 O O . LEU A 1 87 ? 14.137 -6.775 -19.801 1.00 97.44 87 LEU A O 1
ATOM 700 N N . ASP A 1 88 ? 11.977 -7.232 -19.387 1.00 97.94 88 ASP A N 1
ATOM 701 C CA . ASP A 1 88 ? 11.511 -6.767 -20.700 1.00 97.94 88 ASP A CA 1
ATOM 702 C C . ASP A 1 88 ? 11.693 -5.250 -20.822 1.00 97.94 88 ASP A C 1
ATOM 704 O O . ASP A 1 88 ? 12.248 -4.762 -21.808 1.00 97.94 88 ASP A O 1
ATOM 708 N N . ALA A 1 89 ? 11.321 -4.492 -19.784 1.00 97.31 89 ALA A N 1
ATOM 709 C CA . ALA A 1 89 ? 11.569 -3.051 -19.728 1.00 97.31 89 ALA A CA 1
ATOM 710 C C . ALA A 1 89 ? 13.074 -2.714 -19.769 1.00 97.31 89 ALA A C 1
ATOM 712 O O . ALA A 1 89 ? 13.472 -1.763 -20.444 1.00 97.31 89 ALA A O 1
ATOM 713 N N . ALA A 1 90 ? 13.927 -3.509 -19.115 1.00 97.81 90 ALA A N 1
ATOM 714 C CA . ALA A 1 90 ? 15.379 -3.350 -19.173 1.00 97.81 90 ALA A CA 1
ATOM 715 C C . ALA A 1 90 ? 15.910 -3.565 -20.602 1.00 97.81 90 ALA A C 1
ATOM 717 O O . ALA A 1 90 ? 16.752 -2.805 -21.084 1.00 97.81 90 ALA A O 1
ATOM 718 N N . ALA A 1 91 ? 15.366 -4.550 -21.324 1.00 97.81 91 ALA A N 1
ATOM 719 C CA . ALA A 1 91 ? 15.694 -4.770 -22.727 1.00 97.81 91 ALA A CA 1
ATOM 720 C C . ALA A 1 91 ? 15.279 -3.584 -23.619 1.00 97.81 91 ALA A C 1
ATOM 722 O O . ALA A 1 91 ? 16.007 -3.265 -24.561 1.00 97.81 91 ALA A O 1
ATOM 723 N N . ILE A 1 92 ? 14.172 -2.890 -23.315 1.00 96.88 92 ILE A N 1
ATOM 724 C CA . ILE A 1 92 ? 13.816 -1.627 -23.986 1.00 96.88 92 ILE A CA 1
ATOM 725 C C . ILE A 1 92 ? 14.919 -0.574 -23.777 1.00 96.88 92 ILE A C 1
ATOM 727 O O . ILE A 1 92 ? 15.393 0.016 -24.749 1.00 96.88 92 ILE A O 1
ATOM 731 N N . CYS A 1 93 ? 15.356 -0.354 -22.531 1.00 96.69 93 CYS A N 1
ATOM 732 C CA . CYS A 1 93 ? 16.407 0.619 -22.207 1.00 96.69 93 CYS A CA 1
ATOM 733 C C . CYS A 1 93 ? 17.711 0.321 -22.953 1.00 96.69 93 CYS A C 1
ATOM 735 O O . CYS A 1 93 ? 18.314 1.225 -23.534 1.00 96.69 93 CYS A O 1
ATOM 737 N N . ARG A 1 94 ? 18.097 -0.955 -23.032 1.00 96.94 94 ARG A N 1
ATOM 738 C CA . ARG A 1 94 ? 19.262 -1.386 -23.809 1.00 96.94 94 ARG A CA 1
ATOM 739 C C . ARG A 1 94 ? 19.160 -0.974 -25.277 1.00 96.94 94 ARG A C 1
ATOM 741 O O . ARG A 1 94 ? 20.141 -0.499 -25.847 1.00 96.94 94 ARG A O 1
ATOM 748 N N . ARG A 1 95 ? 17.980 -1.111 -25.894 1.00 96.00 95 ARG A N 1
ATOM 749 C CA . ARG A 1 95 ? 17.759 -0.672 -27.283 1.00 96.00 95 ARG A CA 1
ATOM 750 C C . ARG A 1 95 ? 17.846 0.842 -27.430 1.00 96.00 95 ARG A C 1
ATOM 752 O O . ARG A 1 95 ? 18.417 1.306 -28.410 1.00 96.00 95 ARG A O 1
ATOM 759 N N . PHE A 1 96 ? 17.348 1.611 -26.459 1.00 94.62 96 PHE A N 1
ATOM 760 C CA . PHE A 1 96 ? 17.503 3.071 -26.474 1.00 94.62 96 PHE A CA 1
ATOM 761 C C . PHE A 1 96 ? 18.975 3.484 -26.452 1.00 94.62 96 PHE A C 1
ATOM 763 O O . PHE A 1 96 ? 19.362 4.370 -27.211 1.00 94.62 96 PHE A O 1
ATOM 770 N N . ALA A 1 97 ? 19.796 2.811 -25.640 1.00 92.25 97 ALA A N 1
ATOM 771 C CA . ALA A 1 97 ? 21.235 3.051 -25.583 1.00 92.25 97 ALA A CA 1
ATOM 772 C C . ALA A 1 97 ? 21.952 2.653 -26.887 1.00 92.25 97 ALA A C 1
ATOM 774 O O . ALA A 1 97 ? 22.814 3.388 -27.360 1.00 92.25 97 ALA A O 1
ATOM 775 N N . GLN A 1 98 ? 21.589 1.513 -27.485 1.00 92.75 98 GLN A N 1
ATOM 776 C CA . GLN A 1 98 ? 22.197 1.011 -28.725 1.00 92.75 98 GLN A CA 1
ATOM 777 C C . GLN A 1 98 ? 21.872 1.880 -29.941 1.00 92.75 98 GLN A C 1
ATOM 779 O O . GLN A 1 98 ? 22.761 2.214 -30.722 1.00 92.75 98 GLN A O 1
ATOM 784 N N . ASP A 1 99 ? 20.605 2.258 -30.089 1.00 91.38 99 ASP A N 1
ATOM 785 C CA . ASP A 1 99 ? 20.142 3.057 -31.222 1.00 91.38 99 ASP A CA 1
ATOM 786 C C . ASP A 1 99 ? 20.361 4.566 -31.013 1.00 91.38 99 ASP A C 1
ATOM 788 O O . ASP A 1 99 ? 20.106 5.361 -31.920 1.00 91.38 99 ASP A O 1
ATOM 792 N N . ASN A 1 100 ? 20.768 4.959 -29.802 1.00 90.12 100 ASN A N 1
ATOM 793 C CA . ASN A 1 100 ? 20.807 6.331 -29.313 1.00 90.12 100 ASN A CA 1
ATOM 794 C C . ASN A 1 100 ? 19.536 7.136 -29.648 1.00 90.12 100 ASN A C 1
ATOM 796 O O . ASN A 1 100 ? 19.590 8.265 -30.143 1.00 90.12 100 ASN A O 1
ATOM 800 N N . ARG A 1 101 ? 18.367 6.522 -29.436 1.00 88.12 101 ARG A N 1
ATOM 801 C CA . ARG A 1 101 ? 17.071 7.146 -29.731 1.00 88.12 101 ARG A CA 1
ATOM 802 C C . ARG A 1 101 ? 15.951 6.599 -28.857 1.00 88.12 101 ARG A C 1
ATOM 804 O O . ARG A 1 101 ? 15.907 5.415 -28.530 1.00 88.12 101 ARG A O 1
ATOM 811 N N . LEU A 1 102 ? 15.001 7.475 -28.557 1.00 85.31 102 LEU A N 1
ATOM 812 C CA . LEU A 1 102 ? 13.704 7.124 -27.987 1.00 85.31 102 LEU A CA 1
ATOM 813 C C . LEU A 1 102 ? 12.701 6.790 -29.108 1.00 85.31 102 LEU A C 1
ATOM 815 O O . LEU A 1 102 ? 12.943 7.133 -30.271 1.00 85.31 102 LEU A O 1
ATOM 819 N N . PRO A 1 103 ? 11.583 6.104 -28.807 1.00 81.62 103 PRO A N 1
ATOM 820 C CA . PRO A 1 103 ? 10.596 5.760 -29.819 1.00 81.62 103 PRO A CA 1
ATOM 821 C C . PRO A 1 103 ? 10.009 7.022 -30.460 1.00 81.62 103 PRO A C 1
ATOM 823 O O . PRO A 1 103 ? 9.720 8.006 -29.784 1.00 81.62 103 PRO A O 1
ATOM 826 N N . ALA A 1 104 ? 9.806 6.974 -31.780 1.00 67.75 104 ALA A N 1
ATOM 827 C CA . ALA A 1 104 ? 9.332 8.116 -32.568 1.00 67.75 104 ALA A CA 1
ATOM 828 C C . ALA A 1 104 ? 7.922 8.590 -32.172 1.00 67.75 104 ALA A C 1
ATOM 830 O O . ALA A 1 104 ? 7.576 9.750 -32.379 1.00 67.75 104 ALA A O 1
ATOM 831 N N . ILE A 1 105 ? 7.112 7.687 -31.613 1.00 67.75 105 ILE A N 1
ATOM 832 C CA . ILE A 1 105 ? 5.801 7.997 -31.048 1.00 67.75 105 ILE A CA 1
ATOM 833 C C . ILE A 1 105 ? 5.929 7.881 -29.535 1.00 67.75 105 ILE A C 1
ATOM 835 O O . ILE A 1 105 ? 5.861 6.782 -28.980 1.00 67.75 105 ILE A O 1
ATOM 839 N N . LEU A 1 106 ? 6.117 9.022 -28.883 1.00 68.25 106 LEU A N 1
ATOM 840 C CA . LEU A 1 106 ? 5.978 9.135 -27.439 1.00 68.25 106 LEU A CA 1
ATOM 841 C C . LEU A 1 106 ? 4.490 9.285 -27.081 1.00 68.25 106 LEU A C 1
ATOM 843 O O . LEU A 1 106 ? 3.709 9.767 -27.906 1.00 68.25 106 LEU A O 1
ATOM 847 N N . PRO A 1 107 ? 4.062 8.858 -25.881 1.00 67.00 107 PRO A N 1
ATOM 848 C CA . PRO A 1 107 ? 2.762 9.268 -25.356 1.00 67.00 107 PRO A CA 1
ATOM 849 C C . PRO A 1 107 ? 2.689 10.802 -25.327 1.00 67.00 107 PRO A C 1
ATOM 851 O O . PRO A 1 107 ? 3.726 11.439 -25.153 1.00 67.00 107 PRO A O 1
ATOM 854 N N . ASP A 1 108 ? 1.496 11.385 -25.505 1.00 63.53 108 ASP A N 1
ATOM 855 C CA . ASP A 1 108 ? 1.291 12.842 -25.455 1.00 63.53 108 ASP A CA 1
ATOM 856 C C . ASP A 1 108 ? 1.817 13.396 -24.120 1.00 63.53 108 ASP A C 1
ATOM 858 O O . ASP A 1 108 ? 1.138 13.358 -23.088 1.00 63.53 108 ASP A O 1
ATOM 862 N N . MET A 1 109 ? 3.071 13.855 -24.127 1.00 59.75 109 MET A N 1
ATOM 863 C CA . MET A 1 109 ? 3.712 14.469 -22.976 1.00 59.75 109 MET A CA 1
ATOM 864 C C . MET A 1 109 ? 3.248 15.923 -22.938 1.00 59.75 109 MET A C 1
ATOM 866 O O . MET A 1 109 ? 3.463 16.653 -23.911 1.00 59.75 109 MET A O 1
ATOM 870 N N . PRO A 1 110 ? 2.590 16.376 -21.861 1.00 52.69 110 PRO A N 1
ATOM 871 C CA . PRO A 1 110 ? 2.219 17.773 -21.762 1.00 52.69 110 PRO A CA 1
ATOM 872 C C . PRO A 1 110 ? 3.500 18.619 -21.741 1.00 52.69 110 PRO A C 1
ATOM 874 O O . PRO A 1 110 ? 4.464 18.273 -21.052 1.00 52.69 110 PRO A O 1
ATOM 877 N N . PRO A 1 111 ? 3.541 19.746 -22.462 1.00 45.00 111 PRO A N 1
ATOM 878 C CA . PRO A 1 111 ? 4.679 20.641 -22.383 1.00 45.00 111 PRO A CA 1
ATOM 879 C C . PRO A 1 111 ? 4.771 21.241 -20.971 1.00 45.00 111 PRO A C 1
ATOM 881 O O . PRO A 1 111 ? 3.908 22.011 -20.555 1.00 45.00 111 PRO A O 1
ATOM 884 N N . GLY A 1 112 ? 5.850 20.917 -20.255 1.00 47.22 112 GLY A N 1
ATOM 885 C CA . GLY A 1 112 ? 6.471 21.846 -19.311 1.00 47.22 112 GLY A CA 1
ATOM 886 C C . GLY A 1 112 ? 5.895 21.962 -17.898 1.00 47.22 112 GLY A C 1
ATOM 887 O O . GLY A 1 112 ? 5.827 23.077 -17.397 1.00 47.22 112 GLY A O 1
ATOM 888 N N . ASN A 1 113 ? 5.594 20.861 -17.202 1.00 39.38 113 ASN A N 1
ATOM 889 C CA . ASN A 1 113 ? 5.487 20.895 -15.733 1.00 39.38 113 ASN A CA 1
ATOM 890 C C . ASN A 1 113 ? 6.449 19.894 -15.065 1.00 39.38 113 ASN A C 1
ATOM 892 O O . ASN A 1 113 ? 6.054 18.849 -14.562 1.00 39.38 113 ASN A O 1
ATOM 896 N N . GLY A 1 114 ? 7.736 20.257 -15.044 1.00 45.38 114 GLY A N 1
ATOM 897 C CA . GLY A 1 114 ? 8.622 19.972 -13.905 1.00 45.38 114 GLY A CA 1
ATOM 898 C C . GLY A 1 114 ? 9.183 18.558 -13.711 1.00 45.38 114 GLY A C 1
ATOM 899 O O . GLY A 1 114 ? 9.627 18.255 -12.608 1.00 45.38 114 GLY A O 1
ATOM 900 N N . GLY A 1 115 ? 9.209 17.688 -14.722 1.00 49.47 115 GLY A N 1
ATOM 901 C CA . GLY A 1 115 ? 9.936 16.416 -14.579 1.00 49.47 115 GLY A CA 1
ATOM 902 C C . GLY A 1 115 ? 9.865 15.430 -15.738 1.00 49.47 115 GLY A C 1
ATOM 903 O O . GLY A 1 115 ? 10.305 14.303 -15.556 1.00 49.47 115 GLY A O 1
ATOM 904 N N . ASP A 1 116 ? 9.324 15.847 -16.882 1.00 60.22 116 ASP A N 1
ATOM 905 C CA . ASP A 1 116 ? 9.141 15.017 -18.079 1.00 60.22 116 ASP A CA 1
ATOM 906 C C . ASP A 1 116 ? 10.057 15.521 -19.217 1.00 60.22 116 ASP A C 1
ATOM 908 O O . ASP A 1 116 ? 9.668 15.613 -20.383 1.00 60.22 116 ASP A O 1
ATOM 912 N N . THR A 1 117 ? 11.267 15.956 -18.856 1.00 70.31 117 THR A N 1
ATOM 913 C CA . THR A 1 117 ? 12.277 16.424 -19.810 1.00 70.31 117 THR A CA 1
ATOM 914 C C . THR A 1 117 ? 12.975 15.207 -20.406 1.00 70.31 117 THR A C 1
ATOM 916 O O . THR A 1 117 ? 13.402 14.312 -19.679 1.00 70.31 117 THR A O 1
ATOM 919 N N . LEU A 1 118 ? 13.088 15.149 -21.732 1.00 78.69 118 LEU A N 1
ATOM 920 C CA . LEU A 1 118 ? 13.870 14.103 -22.389 1.00 78.69 118 LEU A CA 1
ATOM 921 C C . LEU A 1 118 ? 15.366 14.402 -22.228 1.00 78.69 118 LEU A C 1
ATOM 923 O O . LEU A 1 118 ? 15.743 15.570 -22.368 1.00 78.69 118 LEU A O 1
ATOM 927 N N . PRO A 1 119 ? 16.216 13.385 -21.996 1.00 84.12 119 PRO A N 1
ATOM 928 C CA . PRO A 1 119 ? 17.655 13.592 -22.037 1.00 84.12 119 PRO A CA 1
ATOM 929 C C . PRO A 1 119 ? 18.081 14.065 -23.431 1.00 84.12 119 PRO A C 1
ATOM 931 O O . PRO A 1 119 ? 17.510 13.614 -24.436 1.00 84.12 119 PRO A O 1
ATOM 934 N N . PRO A 1 120 ? 19.096 14.938 -23.526 1.00 85.50 120 PRO A N 1
ATOM 935 C CA . PRO A 1 120 ? 19.717 15.240 -24.804 1.00 85.50 120 PRO A CA 1
ATOM 936 C C . PRO A 1 120 ? 20.372 13.972 -25.386 1.00 85.50 120 PRO A C 1
ATOM 938 O O . PRO A 1 120 ? 20.657 13.000 -24.681 1.00 85.50 120 PRO A O 1
ATOM 941 N N . ALA A 1 121 ? 20.568 13.950 -26.707 1.00 83.06 121 ALA A N 1
ATOM 942 C CA . ALA A 1 121 ? 20.990 12.745 -27.428 1.00 83.06 121 ALA A CA 1
ATOM 943 C C . ALA A 1 121 ? 22.385 12.233 -27.024 1.00 83.06 121 ALA A C 1
ATOM 945 O O . ALA A 1 121 ? 22.693 11.065 -27.216 1.00 83.06 121 ALA A O 1
ATOM 946 N N . ASP A 1 122 ? 23.247 13.089 -26.493 1.00 84.62 122 ASP A N 1
ATOM 947 C CA . ASP A 1 122 ? 24.558 12.723 -25.959 1.00 84.62 122 ASP A CA 1
ATOM 948 C C . ASP A 1 122 ? 24.483 12.098 -24.555 1.00 84.62 122 ASP A C 1
ATOM 950 O O . ASP A 1 122 ? 25.343 11.292 -24.200 1.00 84.62 122 ASP A O 1
ATOM 954 N N . GLU A 1 123 ? 23.432 12.386 -23.783 1.00 88.62 123 GLU A N 1
ATOM 955 C CA . GLU A 1 123 ? 23.213 11.806 -22.451 1.00 88.62 123 GLU A CA 1
ATOM 956 C C . GLU A 1 123 ? 22.347 10.542 -22.463 1.00 88.62 123 GLU A C 1
ATOM 958 O O . GLU A 1 123 ? 22.452 9.715 -21.553 1.00 88.62 123 GLU A O 1
ATOM 963 N N . LEU A 1 124 ? 21.513 10.356 -23.492 1.00 91.50 124 LEU A N 1
ATOM 964 C CA . LEU A 1 124 ? 20.554 9.251 -23.566 1.00 91.50 124 LEU A CA 1
ATOM 965 C C . LEU A 1 124 ? 21.208 7.877 -23.364 1.00 91.50 124 LEU A C 1
ATOM 967 O O . LEU A 1 124 ? 20.645 7.044 -22.660 1.00 91.50 124 LEU A O 1
ATOM 971 N N . ILE A 1 125 ? 22.399 7.644 -23.922 1.00 93.19 125 ILE A N 1
ATOM 972 C CA . ILE A 1 125 ? 23.128 6.374 -23.766 1.00 93.19 125 ILE A CA 1
ATOM 973 C C . ILE A 1 125 ? 23.418 6.087 -22.286 1.00 93.19 125 ILE A C 1
ATOM 975 O O . ILE A 1 125 ? 23.166 4.981 -21.804 1.00 93.19 125 ILE A O 1
ATOM 979 N N . LEU A 1 126 ? 23.924 7.086 -21.557 1.00 92.25 126 LEU A N 1
ATOM 980 C CA . LEU A 1 126 ? 24.291 6.953 -20.146 1.00 92.25 126 LEU A CA 1
ATOM 981 C C . LEU A 1 126 ? 23.053 6.788 -19.263 1.00 92.25 126 LEU A C 1
ATOM 983 O O . LEU A 1 126 ? 23.034 5.925 -18.385 1.00 92.25 126 LEU A O 1
ATOM 987 N N . VAL A 1 127 ? 22.014 7.584 -19.520 1.00 92.69 127 VAL A N 1
ATOM 988 C CA . VAL A 1 127 ? 20.744 7.527 -18.786 1.00 92.69 127 VAL A CA 1
ATOM 989 C C . VAL A 1 127 ? 20.059 6.178 -19.007 1.00 92.69 127 VAL A C 1
ATOM 991 O O . VAL A 1 127 ? 19.656 5.526 -18.048 1.00 92.69 127 VAL A O 1
ATOM 994 N N . ALA A 1 128 ? 19.964 5.715 -20.254 1.00 95.31 128 ALA A N 1
ATOM 995 C CA . ALA A 1 128 ? 19.330 4.442 -20.576 1.00 95.31 128 ALA A CA 1
ATOM 996 C C . ALA A 1 128 ? 20.077 3.251 -19.959 1.00 95.31 128 ALA A C 1
ATOM 998 O O . ALA A 1 128 ? 19.432 2.363 -19.406 1.00 95.31 128 ALA A O 1
ATOM 999 N N . ALA A 1 129 ? 21.414 3.260 -19.971 1.00 94.38 129 ALA A N 1
ATOM 1000 C CA . ALA A 1 129 ? 22.210 2.235 -19.298 1.00 94.38 129 ALA A CA 1
ATOM 1001 C C . ALA A 1 129 ? 22.002 2.238 -17.770 1.00 94.38 129 ALA A C 1
ATOM 1003 O O . ALA A 1 129 ? 21.895 1.175 -17.161 1.00 94.38 129 ALA A O 1
ATOM 1004 N N . ALA A 1 130 ? 21.901 3.413 -17.138 1.00 92.44 130 ALA A N 1
ATOM 1005 C CA . ALA A 1 130 ? 21.628 3.514 -15.703 1.00 92.44 130 ALA A CA 1
ATOM 1006 C C . ALA A 1 130 ? 20.235 2.966 -15.344 1.00 92.44 130 ALA A C 1
ATOM 1008 O O . ALA A 1 130 ? 20.090 2.194 -14.395 1.00 92.44 130 ALA A O 1
ATOM 1009 N N . VAL A 1 131 ? 19.218 3.312 -16.138 1.00 95.94 131 VAL A N 1
ATOM 1010 C CA . VAL A 1 131 ? 17.846 2.819 -15.951 1.00 95.94 131 VAL A CA 1
ATOM 1011 C C . VAL A 1 131 ? 17.744 1.312 -16.209 1.00 95.94 131 VAL A C 1
ATOM 1013 O O . VAL A 1 131 ? 17.042 0.621 -15.474 1.00 95.94 131 VAL A O 1
ATOM 1016 N N . GLU A 1 132 ? 18.469 0.779 -17.197 1.00 96.81 132 GLU A N 1
ATOM 1017 C CA . GLU A 1 132 ? 18.568 -0.667 -17.432 1.00 96.81 132 GLU A CA 1
ATOM 1018 C C . GLU A 1 132 ? 19.074 -1.393 -16.179 1.00 96.81 132 GLU A C 1
ATOM 1020 O O . GLU A 1 132 ? 18.442 -2.344 -15.720 1.00 96.81 132 GLU A O 1
ATOM 1025 N N . GLN A 1 133 ? 20.173 -0.919 -15.586 1.00 94.25 133 GLN A N 1
ATOM 1026 C CA . GLN A 1 133 ? 20.739 -1.516 -14.372 1.00 94.25 133 GLN A CA 1
ATOM 1027 C C . GLN A 1 133 ? 19.786 -1.418 -13.178 1.00 94.25 133 GLN A C 1
ATOM 1029 O O . GLN A 1 133 ? 19.658 -2.366 -12.405 1.00 94.25 133 GLN A O 1
ATOM 1034 N N . LEU A 1 134 ? 19.074 -0.296 -13.042 1.00 94.19 134 LEU A N 1
ATOM 1035 C CA . LEU A 1 134 ? 18.036 -0.133 -12.027 1.00 94.19 134 LEU A CA 1
ATOM 1036 C C . LEU A 1 134 ? 16.922 -1.175 -12.189 1.00 94.19 134 LEU A C 1
ATOM 1038 O O . LEU A 1 134 ? 16.485 -1.755 -11.196 1.00 94.19 134 LEU A O 1
ATOM 1042 N N . LEU A 1 135 ? 16.458 -1.413 -13.417 1.00 96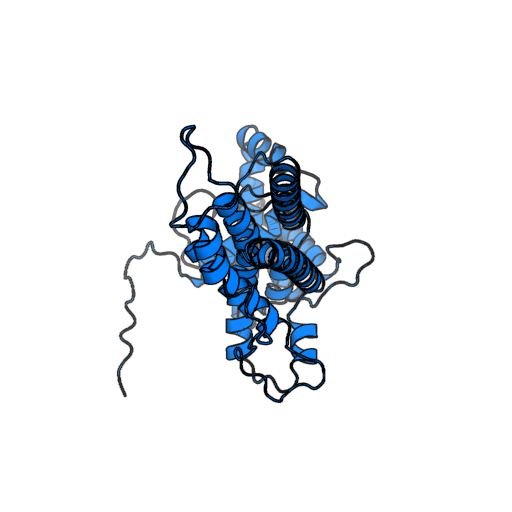.31 135 LEU A N 1
ATOM 1043 C CA . LEU A 1 135 ? 15.398 -2.381 -13.704 1.00 96.31 135 LEU A CA 1
ATOM 1044 C C . LEU A 1 135 ? 15.851 -3.818 -13.442 1.00 96.31 135 LEU A C 1
ATOM 1046 O O . LEU A 1 135 ? 15.105 -4.568 -12.820 1.00 96.31 135 LEU A O 1
ATOM 1050 N N . ILE A 1 136 ? 17.077 -4.175 -13.839 1.00 95.25 136 ILE A N 1
ATOM 1051 C CA . ILE A 1 136 ? 17.677 -5.487 -13.546 1.00 95.25 136 ILE A CA 1
ATOM 1052 C C . ILE A 1 136 ? 17.779 -5.700 -12.034 1.00 95.25 136 ILE A C 1
ATOM 1054 O O . ILE A 1 136 ? 17.337 -6.727 -11.526 1.00 95.25 136 ILE A O 1
ATOM 1058 N N . ALA A 1 137 ? 18.266 -4.704 -11.291 1.00 91.62 137 ALA A N 1
ATOM 1059 C CA . ALA A 1 137 ? 18.332 -4.776 -9.835 1.00 91.62 137 ALA A CA 1
ATOM 1060 C C . ALA A 1 137 ? 16.945 -4.997 -9.207 1.00 91.62 137 ALA A C 1
ATOM 1062 O O . ALA A 1 137 ? 16.783 -5.835 -8.324 1.00 91.62 137 ALA A O 1
ATOM 1063 N N . HIS A 1 138 ? 15.917 -4.290 -9.687 1.00 92.31 138 HIS A N 1
ATOM 1064 C CA . HIS A 1 138 ? 14.534 -4.515 -9.254 1.00 92.31 138 HIS A CA 1
ATOM 1065 C C . HIS A 1 138 ? 13.941 -5.841 -9.747 1.00 92.31 138 HIS A C 1
ATOM 1067 O O . HIS A 1 138 ? 12.927 -6.266 -9.206 1.00 92.31 138 HIS A O 1
ATOM 1073 N N . ALA A 1 139 ? 14.503 -6.509 -10.747 1.00 92.75 139 ALA A N 1
ATOM 1074 C CA . ALA A 1 139 ? 14.037 -7.824 -11.182 1.00 92.75 139 ALA A CA 1
ATOM 1075 C C . ALA A 1 139 ? 14.660 -8.941 -10.335 1.00 92.75 139 ALA A C 1
ATOM 1077 O O . ALA A 1 139 ? 13.967 -9.847 -9.879 1.00 92.75 139 ALA A O 1
ATOM 1078 N N . GLU A 1 140 ? 15.966 -8.851 -10.098 1.00 91.38 140 GLU A N 1
ATOM 1079 C CA . GLU A 1 140 ? 16.773 -9.975 -9.621 1.00 91.38 140 GLU A CA 1
ATOM 1080 C C . GLU A 1 140 ? 17.060 -9.927 -8.121 1.00 91.38 140 GLU A C 1
ATOM 1082 O O . GLU A 1 140 ? 17.305 -10.964 -7.501 1.00 91.38 140 GLU A O 1
ATOM 1087 N N . GLU A 1 141 ? 17.024 -8.743 -7.509 1.00 88.12 141 GLU A N 1
ATOM 1088 C CA . GLU A 1 141 ? 17.423 -8.589 -6.117 1.00 88.12 141 GLU A CA 1
ATOM 1089 C C . GLU A 1 141 ? 16.216 -8.568 -5.166 1.00 88.12 141 GLU A C 1
ATOM 1091 O O . GLU A 1 141 ? 15.167 -7.971 -5.456 1.00 88.12 141 GLU A O 1
ATOM 1096 N N . PRO A 1 142 ? 16.328 -9.212 -3.994 1.00 86.38 142 PRO A N 1
ATOM 1097 C CA . PRO A 1 142 ? 15.317 -9.095 -2.955 1.00 86.38 142 PRO A CA 1
ATOM 1098 C C . PRO A 1 142 ? 15.377 -7.711 -2.295 1.00 86.38 142 PRO A C 1
ATOM 1100 O O . PRO A 1 142 ? 16.460 -7.189 -2.037 1.00 86.38 142 PRO A O 1
ATOM 1103 N N . LEU A 1 143 ? 14.220 -7.131 -1.941 1.00 82.94 143 LEU A N 1
ATOM 1104 C CA . LEU A 1 143 ? 14.212 -5.867 -1.182 1.00 82.94 143 LEU A CA 1
ATOM 1105 C C . LEU A 1 143 ? 14.722 -6.053 0.247 1.00 82.94 143 LEU A C 1
ATOM 1107 O O . LEU A 1 143 ? 15.272 -5.125 0.833 1.00 82.94 143 LEU A O 1
ATOM 1111 N N . VAL A 1 144 ? 14.507 -7.239 0.822 1.00 81.00 144 VAL A N 1
ATOM 1112 C CA . VAL A 1 144 ? 14.986 -7.589 2.159 1.00 81.00 144 VAL A CA 1
ATOM 1113 C C . VAL A 1 144 ? 16.142 -8.579 2.034 1.00 81.00 144 VAL A C 1
ATOM 1115 O O . VAL A 1 144 ? 15.934 -9.691 1.535 1.00 81.00 144 VAL A O 1
ATOM 1118 N N . PRO A 1 145 ? 17.348 -8.224 2.513 1.00 80.00 145 PRO A N 1
ATOM 1119 C CA . PRO A 1 145 ? 18.487 -9.132 2.514 1.00 80.00 145 PRO A CA 1
ATOM 1120 C C . PRO A 1 145 ? 18.149 -10.483 3.158 1.00 80.00 145 PRO A C 1
ATOM 1122 O O . PRO A 1 145 ? 17.572 -10.537 4.244 1.00 80.00 145 PRO A O 1
ATOM 1125 N N . GLY A 1 146 ? 18.514 -11.578 2.488 1.00 78.31 146 GLY A N 1
ATOM 1126 C CA . GLY A 1 146 ? 18.262 -12.944 2.964 1.00 78.31 146 GLY A CA 1
ATOM 1127 C C . GLY A 1 146 ? 16.899 -13.535 2.581 1.00 78.31 146 GLY A C 1
ATOM 1128 O O . GLY A 1 146 ? 16.592 -14.647 3.004 1.00 78.31 146 GLY A O 1
ATOM 1129 N N . THR A 1 147 ? 16.097 -12.835 1.774 1.00 80.50 147 THR A N 1
ATOM 1130 C CA . THR A 1 147 ? 14.856 -13.369 1.184 1.00 80.50 147 THR A CA 1
ATOM 1131 C C . THR A 1 147 ? 15.041 -13.664 -0.310 1.00 80.50 147 THR A C 1
ATOM 1133 O O . THR A 1 147 ? 15.937 -13.087 -0.925 1.00 80.50 147 THR A O 1
ATOM 1136 N N . PRO A 1 148 ? 14.268 -14.584 -0.916 1.00 82.19 148 PRO A N 1
ATOM 1137 C CA . PRO A 1 148 ? 14.274 -14.749 -2.367 1.00 82.19 148 PRO A CA 1
ATOM 1138 C C . PRO A 1 148 ? 13.624 -13.539 -3.050 1.00 82.19 148 PRO A C 1
ATOM 1140 O O . PRO A 1 148 ? 12.694 -12.943 -2.504 1.00 82.19 148 PRO A O 1
ATOM 1143 N N . ALA A 1 149 ? 14.082 -13.203 -4.257 1.00 83.44 149 ALA A N 1
ATOM 1144 C CA . ALA A 1 149 ? 13.391 -12.229 -5.093 1.00 83.44 149 ALA A CA 1
ATOM 1145 C C . ALA A 1 149 ? 11.988 -12.743 -5.457 1.00 83.44 149 ALA A C 1
ATOM 1147 O O . ALA A 1 149 ? 11.780 -13.942 -5.668 1.00 83.44 149 ALA A O 1
ATOM 1148 N N . GLY A 1 150 ? 11.021 -11.827 -5.492 1.00 83.69 150 GLY A N 1
ATOM 1149 C CA . GLY A 1 150 ? 9.673 -12.130 -5.957 1.00 83.69 150 GLY A CA 1
ATOM 1150 C C . GLY A 1 150 ? 9.606 -12.349 -7.473 1.00 83.69 150 GLY A C 1
ATOM 1151 O O . GLY A 1 150 ? 10.622 -12.277 -8.164 1.00 83.69 150 GLY A O 1
ATOM 1152 N N . PRO A 1 151 ? 8.403 -12.595 -8.014 1.00 89.81 151 PRO A N 1
ATOM 1153 C CA . PRO A 1 151 ? 8.181 -12.625 -9.452 1.00 89.81 151 PRO A CA 1
ATOM 1154 C C . PRO A 1 151 ? 8.673 -11.345 -10.136 1.00 89.81 151 PRO A C 1
ATOM 1156 O O . PRO A 1 151 ? 8.429 -10.240 -9.644 1.00 89.81 151 PRO A O 1
ATOM 1159 N N . ASP A 1 152 ? 9.286 -11.500 -11.311 1.00 91.44 152 ASP A N 1
ATOM 1160 C CA . ASP A 1 152 ? 9.686 -10.391 -12.182 1.00 91.44 152 ASP A CA 1
ATOM 1161 C C . ASP A 1 152 ? 8.455 -9.745 -12.838 1.00 91.44 152 ASP A C 1
ATOM 1163 O O . ASP A 1 152 ? 8.142 -9.966 -14.007 1.00 91.44 152 ASP A O 1
ATOM 1167 N N . ARG A 1 153 ? 7.677 -9.008 -12.044 1.00 93.62 153 ARG A N 1
ATOM 1168 C CA . ARG A 1 153 ? 6.514 -8.242 -12.496 1.00 93.62 153 ARG A CA 1
ATOM 1169 C C . ARG A 1 153 ? 6.467 -6.904 -11.788 1.00 93.62 153 ARG A C 1
ATOM 1171 O O . ARG A 1 153 ? 6.543 -6.830 -10.559 1.00 93.62 153 ARG A O 1
ATOM 1178 N N . LEU A 1 154 ? 6.243 -5.848 -12.561 1.00 92.81 154 LEU A N 1
ATOM 1179 C CA . LEU A 1 154 ? 6.191 -4.480 -12.063 1.00 92.81 154 LEU A CA 1
ATOM 1180 C C . LEU A 1 154 ? 5.170 -4.300 -10.933 1.00 92.81 154 LEU A C 1
ATOM 1182 O O . LEU A 1 154 ? 5.488 -3.698 -9.912 1.00 92.81 154 LEU A O 1
ATOM 1186 N N . GLY A 1 155 ? 3.956 -4.829 -11.094 1.00 90.31 155 GLY A N 1
ATOM 1187 C CA . GLY A 1 155 ? 2.890 -4.716 -10.097 1.00 90.31 155 GLY A CA 1
ATOM 1188 C C . GLY A 1 155 ? 3.272 -5.369 -8.770 1.00 90.31 155 GLY A C 1
ATOM 1189 O O . GLY A 1 155 ? 3.126 -4.750 -7.717 1.00 90.31 155 GLY A O 1
ATOM 1190 N N . TYR A 1 156 ? 3.858 -6.570 -8.826 1.00 92.19 156 TYR A N 1
ATOM 1191 C CA . TYR A 1 156 ? 4.354 -7.265 -7.637 1.00 92.19 156 TYR A CA 1
ATOM 1192 C C . TYR A 1 156 ? 5.432 -6.436 -6.932 1.00 92.19 156 TYR A C 1
ATOM 1194 O O . TYR A 1 156 ? 5.334 -6.185 -5.730 1.00 92.19 156 TYR A O 1
ATOM 1202 N N . ARG A 1 157 ? 6.424 -5.939 -7.683 1.00 92.56 157 ARG A N 1
ATOM 1203 C CA . ARG A 1 157 ? 7.505 -5.121 -7.121 1.00 92.56 157 ARG A CA 1
ATOM 1204 C C . ARG A 1 157 ? 6.975 -3.838 -6.487 1.00 92.56 157 ARG A C 1
ATOM 1206 O O . ARG A 1 157 ? 7.382 -3.484 -5.388 1.00 92.56 157 ARG A O 1
ATOM 1213 N N . ILE A 1 158 ? 6.027 -3.155 -7.125 1.00 91.25 158 ILE A N 1
ATOM 1214 C CA . ILE A 1 158 ? 5.408 -1.946 -6.568 1.00 91.25 158 ILE A CA 1
ATOM 1215 C C . ILE A 1 158 ? 4.662 -2.231 -5.261 1.00 91.25 158 ILE A C 1
ATOM 1217 O O . ILE A 1 158 ? 4.776 -1.437 -4.324 1.00 91.25 158 ILE A O 1
ATOM 1221 N N . LEU A 1 159 ? 3.918 -3.335 -5.175 1.00 90.69 159 LEU A N 1
ATOM 1222 C CA . LEU A 1 159 ? 3.258 -3.745 -3.933 1.00 90.69 159 LEU A CA 1
ATOM 1223 C C . LEU A 1 159 ? 4.282 -4.051 -2.835 1.00 90.69 159 LEU A C 1
ATOM 1225 O O . LEU A 1 159 ? 4.106 -3.629 -1.693 1.00 90.69 159 LEU A O 1
ATOM 1229 N N . GLU A 1 160 ? 5.380 -4.717 -3.185 1.00 90.25 160 GLU A N 1
ATOM 1230 C CA . GLU A 1 160 ? 6.452 -5.050 -2.249 1.00 90.25 160 GLU A CA 1
ATOM 1231 C C . GLU A 1 160 ? 7.153 -3.794 -1.707 1.00 90.25 160 GLU A C 1
ATOM 1233 O O . GLU A 1 160 ? 7.367 -3.678 -0.502 1.00 90.25 160 GLU A O 1
ATOM 1238 N N . LEU A 1 161 ? 7.430 -2.811 -2.571 1.00 88.19 161 LEU A N 1
ATOM 1239 C CA . LEU A 1 161 ? 8.009 -1.523 -2.179 1.00 88.19 161 LEU A CA 1
ATOM 1240 C C . LEU A 1 161 ? 7.075 -0.740 -1.252 1.00 88.19 161 LEU A C 1
ATOM 1242 O O . LEU A 1 161 ? 7.536 -0.138 -0.285 1.00 88.19 161 LEU A O 1
ATOM 1246 N N . ARG A 1 162 ? 5.760 -0.743 -1.513 1.00 85.44 162 ARG A N 1
ATOM 1247 C CA . ARG A 1 162 ? 4.770 -0.100 -0.626 1.00 85.44 162 ARG A CA 1
ATOM 1248 C C . ARG A 1 162 ? 4.735 -0.761 0.749 1.00 85.44 162 ARG A C 1
ATOM 1250 O O . ARG A 1 162 ? 4.698 -0.057 1.749 1.00 85.44 162 ARG A O 1
ATOM 1257 N N . ALA A 1 163 ? 4.808 -2.088 0.787 1.00 87.81 163 ALA A N 1
ATOM 1258 C CA . ALA A 1 163 ? 4.846 -2.858 2.025 1.00 87.81 163 ALA A CA 1
ATOM 1259 C C . ALA A 1 163 ? 6.234 -2.874 2.696 1.00 87.81 163 ALA A C 1
ATOM 1261 O O . ALA A 1 163 ? 6.408 -3.508 3.743 1.00 87.81 163 ALA A O 1
ATOM 1262 N N . TYR A 1 164 ? 7.236 -2.196 2.123 1.00 86.19 164 TYR A N 1
ATOM 1263 C CA . TYR A 1 164 ? 8.565 -2.144 2.712 1.00 86.19 164 TYR A CA 1
ATOM 1264 C C . TYR A 1 164 ? 8.511 -1.422 4.071 1.00 86.19 164 TYR A C 1
ATOM 1266 O O . TYR A 1 164 ? 8.012 -0.296 4.141 1.00 86.19 164 TYR A O 1
ATOM 1274 N N . PRO A 1 165 ? 9.011 -2.030 5.165 1.00 78.19 165 PRO A N 1
ATOM 1275 C CA . PRO A 1 165 ? 8.651 -1.595 6.517 1.00 78.19 165 PRO A CA 1
ATOM 1276 C C . PRO A 1 165 ? 9.046 -0.170 6.893 1.00 78.19 165 PRO A C 1
ATOM 1278 O O . PRO A 1 165 ? 8.349 0.480 7.671 1.00 78.19 165 PRO A O 1
ATOM 1281 N N . GLU A 1 166 ? 10.157 0.298 6.328 1.00 73.94 166 GLU A N 1
ATOM 1282 C CA . GLU A 1 166 ? 10.719 1.624 6.585 1.00 73.94 166 GLU A CA 1
ATOM 1283 C C . GLU A 1 166 ? 10.429 2.604 5.440 1.00 73.94 166 GLU A C 1
ATOM 1285 O O . GLU A 1 166 ? 11.036 3.670 5.376 1.00 73.94 166 GLU A O 1
ATOM 1290 N N . ASN A 1 167 ? 9.545 2.255 4.496 1.00 68.56 167 ASN A N 1
ATOM 1291 C CA . ASN A 1 167 ? 9.246 3.133 3.370 1.00 68.56 167 ASN A CA 1
ATOM 1292 C C . ASN A 1 167 ? 8.601 4.434 3.867 1.00 68.56 167 ASN A C 1
ATOM 1294 O O . ASN A 1 167 ? 7.471 4.434 4.353 1.00 68.56 167 ASN A O 1
ATOM 1298 N N . ILE A 1 168 ? 9.323 5.547 3.730 1.00 58.31 168 ILE A N 1
ATOM 1299 C CA . ILE A 1 168 ? 8.849 6.893 4.064 1.00 58.31 168 ILE A CA 1
ATOM 1300 C C . ILE A 1 168 ? 8.130 7.452 2.829 1.00 58.31 168 ILE A C 1
ATOM 1302 O O . ILE A 1 168 ? 8.636 8.317 2.109 1.00 58.31 168 ILE A O 1
ATOM 1306 N N . GLY A 1 169 ? 6.955 6.908 2.527 1.00 50.59 169 GLY A N 1
ATOM 1307 C CA . GLY A 1 169 ? 6.067 7.470 1.513 1.00 50.59 169 GLY A CA 1
ATOM 1308 C C . GLY A 1 169 ? 5.367 8.725 2.046 1.00 50.59 169 GLY A C 1
ATOM 1309 O O . GLY A 1 169 ? 4.778 8.694 3.120 1.00 50.59 169 GLY A O 1
ATOM 1310 N N . ASN A 1 170 ? 5.416 9.834 1.299 1.00 41.53 170 ASN A N 1
ATOM 1311 C CA . ASN A 1 170 ? 4.582 11.038 1.487 1.00 41.53 170 ASN A CA 1
ATOM 1312 C C . ASN A 1 170 ? 4.515 11.646 2.908 1.00 41.53 170 ASN A C 1
ATOM 1314 O O . ASN A 1 170 ? 3.520 12.271 3.262 1.00 41.53 170 ASN A O 1
ATOM 1318 N N . GLY A 1 171 ? 5.574 11.523 3.712 1.00 48.03 171 GLY A N 1
ATOM 1319 C CA . GLY A 1 171 ? 5.661 12.196 5.015 1.00 48.03 171 GLY A CA 1
ATOM 1320 C C . GLY A 1 171 ? 5.088 11.414 6.200 1.00 48.03 171 GLY A C 1
ATOM 1321 O O . GLY A 1 171 ? 5.125 11.922 7.320 1.00 48.03 171 GLY A O 1
ATOM 1322 N N . HIS A 1 172 ? 4.638 10.175 5.993 1.00 50.22 172 HIS A N 1
ATOM 1323 C CA . HIS A 1 172 ? 4.384 9.232 7.079 1.00 50.22 172 HIS A CA 1
ATOM 1324 C C . HIS A 1 172 ? 5.567 8.268 7.203 1.00 50.22 172 HIS A C 1
ATOM 1326 O O . HIS A 1 172 ? 6.127 7.806 6.207 1.00 50.22 172 HIS A O 1
ATOM 1332 N N . ALA A 1 173 ? 6.000 8.005 8.435 1.00 63.66 173 ALA A N 1
ATOM 1333 C CA . ALA A 1 173 ? 6.953 6.935 8.688 1.00 63.66 173 ALA A CA 1
ATOM 1334 C C . ALA A 1 173 ? 6.285 5.600 8.302 1.00 63.66 173 ALA A C 1
ATOM 1336 O O . ALA A 1 173 ? 5.089 5.456 8.534 1.00 63.66 173 ALA A O 1
ATOM 1337 N N . GLY A 1 174 ? 7.025 4.665 7.688 1.00 76.75 174 GLY A N 1
ATOM 1338 C CA . GLY A 1 174 ? 6.467 3.417 7.140 1.00 76.75 174 GLY A CA 1
ATOM 1339 C C . GLY A 1 174 ? 5.616 2.621 8.138 1.00 76.75 174 GLY A C 1
ATOM 1340 O O . GLY A 1 174 ? 5.652 2.884 9.340 1.00 76.75 174 GLY A O 1
ATOM 1341 N N . TRP A 1 175 ? 4.861 1.623 7.665 1.00 86.50 175 TRP A N 1
ATOM 1342 C CA . TRP A 1 175 ? 3.785 0.974 8.438 1.00 86.50 175 TRP A CA 1
ATOM 1343 C C . TRP A 1 175 ? 4.198 0.475 9.836 1.00 86.50 175 TRP A C 1
ATOM 1345 O O . TRP A 1 175 ? 3.383 0.463 10.756 1.00 86.50 175 TRP A O 1
ATOM 1355 N N . ARG A 1 176 ? 5.473 0.120 10.063 1.00 88.62 176 ARG A N 1
ATOM 1356 C CA . ARG A 1 176 ? 5.984 -0.213 11.409 1.00 88.62 176 ARG A CA 1
ATOM 1357 C C . ARG A 1 176 ? 5.880 0.946 12.393 1.00 88.62 176 ARG A C 1
ATOM 1359 O O . ARG A 1 176 ? 5.564 0.740 13.564 1.00 88.62 176 ARG A O 1
ATOM 1366 N N . SER A 1 177 ? 6.160 2.159 11.935 1.00 86.94 177 SER A N 1
ATOM 1367 C CA . SER A 1 177 ? 5.997 3.366 12.736 1.00 86.94 177 SER A CA 1
ATOM 1368 C C . SER A 1 177 ? 4.531 3.688 12.982 1.00 86.94 177 SER A C 1
ATOM 1370 O O . SER A 1 177 ? 4.213 4.072 14.107 1.00 86.94 177 SER A O 1
ATOM 1372 N N . SER A 1 178 ? 3.646 3.465 12.003 1.00 88.88 178 SER A N 1
ATOM 1373 C CA . SER A 1 178 ? 2.197 3.549 12.218 1.00 88.88 178 SER A CA 1
ATOM 1374 C C . SER A 1 178 ? 1.760 2.573 13.320 1.00 88.88 178 SER A C 1
ATOM 1376 O O . SER A 1 178 ? 1.121 2.987 14.289 1.00 88.88 178 SER A O 1
ATOM 1378 N N . ILE A 1 179 ? 2.177 1.298 13.249 1.00 92.94 179 ILE A N 1
ATOM 1379 C CA . ILE A 1 179 ? 1.865 0.268 14.263 1.00 92.94 179 ILE A CA 1
ATOM 1380 C C . ILE A 1 179 ? 2.373 0.678 15.645 1.00 92.94 179 ILE A C 1
ATOM 1382 O O . ILE A 1 179 ? 1.642 0.594 16.633 1.00 92.94 179 ILE A O 1
ATOM 1386 N N . ARG A 1 180 ? 3.621 1.154 15.728 1.00 92.50 180 ARG A N 1
ATOM 1387 C CA . ARG A 1 180 ? 4.191 1.669 16.978 1.00 92.50 180 ARG A CA 1
ATOM 1388 C C . ARG A 1 180 ? 3.351 2.819 17.530 1.00 92.50 180 ARG A C 1
ATOM 1390 O O . ARG A 1 180 ? 3.014 2.796 18.708 1.00 92.50 180 ARG A O 1
ATOM 1397 N N . TYR A 1 181 ? 2.977 3.784 16.693 1.00 91.00 181 TYR A N 1
ATOM 1398 C CA . TYR A 1 181 ? 2.163 4.925 17.103 1.00 91.00 181 TYR A CA 1
ATOM 1399 C C . TYR A 1 181 ? 0.787 4.503 17.642 1.00 91.00 181 TYR A C 1
ATOM 1401 O O . TYR A 1 181 ? 0.343 5.017 18.674 1.00 91.00 181 TYR A O 1
ATOM 1409 N N . ALA A 1 182 ? 0.122 3.545 16.992 1.00 93.81 182 ALA A N 1
ATOM 1410 C CA . ALA A 1 182 ? -1.158 3.011 17.448 1.00 93.81 182 ALA A CA 1
ATOM 1411 C C . ALA A 1 182 ? -1.035 2.322 18.818 1.00 93.81 182 ALA A C 1
ATOM 1413 O O . ALA A 1 182 ? -1.782 2.655 19.742 1.00 93.81 182 ALA A O 1
ATOM 1414 N N . ARG A 1 183 ? -0.024 1.461 18.993 1.00 95.88 183 ARG A N 1
ATOM 1415 C CA . ARG A 1 183 ? 0.265 0.781 20.267 1.00 95.88 183 ARG A CA 1
ATOM 1416 C C . ARG A 1 183 ? 0.656 1.738 21.388 1.00 95.88 183 ARG A C 1
ATOM 1418 O O . ARG A 1 183 ? 0.185 1.594 22.510 1.00 95.88 183 ARG A O 1
ATOM 1425 N N . GLU A 1 184 ? 1.469 2.752 21.105 1.00 94.50 184 GLU A N 1
ATOM 1426 C CA . GLU A 1 184 ? 1.797 3.805 22.076 1.00 94.50 184 GLU A CA 1
ATOM 1427 C C . GLU A 1 184 ? 0.555 4.606 22.483 1.00 94.50 184 GLU A C 1
ATOM 1429 O O . GLU A 1 184 ? 0.417 5.031 23.631 1.00 94.50 184 GLU A O 1
ATOM 1434 N N . SER A 1 185 ? -0.370 4.829 21.550 1.00 93.31 185 SER A N 1
ATOM 1435 C CA . SER A 1 185 ? -1.636 5.508 21.832 1.00 93.31 185 SER A CA 1
ATOM 1436 C C . SER A 1 185 ? -2.551 4.646 22.701 1.00 93.31 185 SER A C 1
ATOM 1438 O O . SER A 1 185 ? -3.122 5.167 23.659 1.00 93.31 185 SER A O 1
ATOM 1440 N N . LEU A 1 186 ? -2.607 3.335 22.447 1.00 96.12 186 LEU A N 1
ATOM 1441 C CA . LEU A 1 186 ? -3.301 2.362 23.290 1.00 96.12 186 LEU A CA 1
ATOM 1442 C C . LEU A 1 186 ? -2.695 2.287 24.699 1.00 96.12 186 LEU A C 1
ATOM 1444 O O . LEU A 1 186 ? -3.411 2.441 25.684 1.00 96.12 186 LEU A O 1
ATOM 1448 N N . GLY A 1 187 ? -1.370 2.156 24.811 1.00 95.94 187 GLY A N 1
ATOM 1449 C CA . GLY A 1 187 ? -0.674 2.108 26.100 1.00 95.94 187 GLY A CA 1
ATOM 1450 C C . GLY A 1 187 ? -0.871 3.378 26.933 1.00 95.94 187 GLY A C 1
ATOM 1451 O O . GLY A 1 187 ? -1.141 3.303 28.131 1.00 95.94 187 GLY A O 1
ATOM 1452 N N . ARG A 1 188 ? -0.828 4.560 26.302 1.00 93.62 188 ARG A N 1
ATOM 1453 C CA . ARG A 1 188 ? -1.143 5.834 26.975 1.00 93.62 188 ARG A CA 1
ATOM 1454 C C . ARG A 1 188 ? -2.606 5.917 27.412 1.00 93.62 188 ARG A C 1
ATOM 1456 O O . ARG A 1 188 ? -2.886 6.499 28.458 1.00 93.62 188 ARG A O 1
ATOM 1463 N N . ALA A 1 189 ? -3.530 5.373 26.622 1.00 93.44 189 ALA A N 1
ATOM 1464 C CA . ALA A 1 189 ? -4.946 5.326 26.969 1.00 93.44 189 ALA A CA 1
ATOM 1465 C C . ALA A 1 189 ? -5.186 4.427 28.195 1.00 93.44 189 ALA A C 1
ATOM 1467 O O . ALA A 1 189 ? -5.817 4.883 29.149 1.00 93.44 189 ALA A O 1
ATOM 1468 N N . GLN A 1 190 ? -4.595 3.226 28.215 1.00 95.00 190 GLN A N 1
ATOM 1469 C CA . GLN A 1 190 ? -4.632 2.311 29.360 1.00 95.00 190 GLN A CA 1
ATOM 1470 C C . GLN A 1 190 ? -4.048 2.961 30.619 1.00 95.00 190 GLN A C 1
ATOM 1472 O O . GLN A 1 190 ? -4.712 3.014 31.645 1.00 95.00 190 GLN A O 1
ATOM 1477 N N . GLN A 1 191 ? -2.859 3.566 30.527 1.00 94.88 191 GLN A N 1
ATOM 1478 C CA . GLN A 1 191 ? -2.221 4.222 31.673 1.00 94.88 191 GLN A CA 1
ATOM 1479 C C . GLN A 1 191 ? -3.108 5.306 32.306 1.00 94.88 191 GLN A C 1
ATOM 1481 O O . GLN A 1 191 ? -3.131 5.458 33.525 1.00 94.88 191 GLN A O 1
ATOM 1486 N N . LYS A 1 192 ? -3.828 6.084 31.486 1.00 91.81 192 LYS A N 1
ATOM 1487 C CA . LYS A 1 192 ? -4.727 7.142 31.972 1.00 91.81 192 LYS A CA 1
ATOM 1488 C C . LYS A 1 192 ? -6.021 6.599 32.563 1.00 91.81 192 LYS A C 1
ATOM 1490 O O . LYS A 1 192 ? -6.590 7.251 33.436 1.00 91.81 192 LYS A O 1
ATOM 1495 N N . LEU A 1 193 ? -6.484 5.448 32.087 1.00 91.94 193 LEU A N 1
ATOM 1496 C CA . LEU A 1 193 ? -7.596 4.738 32.703 1.00 91.94 193 LEU A CA 1
ATOM 1497 C C . LEU A 1 193 ? -7.184 4.215 34.085 1.00 91.94 193 LEU A C 1
ATOM 1499 O O . LEU A 1 193 ? -7.849 4.521 35.071 1.00 91.94 193 LEU A O 1
ATOM 1503 N N . ASP A 1 194 ? -6.039 3.533 34.166 1.00 92.88 194 ASP A N 1
ATOM 1504 C CA . ASP A 1 194 ? -5.516 2.938 35.402 1.00 92.88 194 ASP A CA 1
ATOM 1505 C C . ASP A 1 194 ? -5.202 3.990 36.474 1.00 92.88 194 ASP A C 1
ATOM 1507 O O . ASP A 1 194 ? -5.419 3.758 37.663 1.00 92.88 194 ASP A O 1
ATOM 1511 N N . SER A 1 195 ? -4.715 5.172 36.072 1.00 94.50 195 SER A N 1
ATOM 1512 C CA . SER A 1 195 ? -4.462 6.280 37.002 1.00 94.50 195 SER A CA 1
ATOM 1513 C C . SER A 1 195 ? -5.726 7.036 37.430 1.00 94.50 195 SER A C 1
ATOM 1515 O O . SER A 1 195 ? -5.646 7.920 38.283 1.00 94.50 195 SER A O 1
ATOM 1517 N N . GLY A 1 196 ? -6.887 6.730 36.838 1.00 91.31 196 GLY A N 1
ATOM 1518 C CA . GLY A 1 196 ? -8.149 7.437 37.070 1.00 91.31 196 GLY A CA 1
ATOM 1519 C C . GLY A 1 196 ? -8.232 8.824 36.419 1.00 91.31 196 GLY A C 1
ATOM 1520 O O . GLY A 1 196 ? -9.232 9.522 36.580 1.00 91.31 196 GLY A O 1
ATOM 1521 N N . GLU A 1 197 ? -7.215 9.238 35.658 1.00 89.06 197 GLU A N 1
ATOM 1522 C CA . GLU A 1 197 ? -7.191 10.523 34.946 1.00 89.06 197 GLU A CA 1
ATOM 1523 C C . GLU A 1 197 ? -8.121 10.563 33.725 1.00 89.06 197 GLU A C 1
ATOM 1525 O O . GLU A 1 197 ? -8.420 11.637 33.193 1.00 89.06 197 GLU A O 1
ATOM 1530 N N . TRP A 1 198 ? -8.562 9.402 33.245 1.00 89.62 198 TRP A N 1
ATOM 1531 C CA . TRP A 1 198 ? -9.554 9.293 32.190 1.00 89.62 198 TRP A CA 1
ATOM 1532 C C . TRP A 1 198 ? -10.764 8.497 32.665 1.00 89.62 198 TRP A C 1
ATOM 1534 O O . TRP A 1 198 ? -10.718 7.283 32.829 1.00 89.62 198 TRP A O 1
ATOM 1544 N N . THR A 1 199 ? -11.882 9.198 32.837 1.00 89.31 199 THR A N 1
ATOM 1545 C CA . THR A 1 199 ? -13.181 8.577 33.096 1.00 89.31 199 THR A CA 1
ATOM 1546 C C . THR A 1 199 ? -13.914 8.321 31.783 1.00 89.31 199 THR A C 1
ATOM 1548 O O . THR A 1 199 ? -14.132 9.246 30.997 1.00 89.31 199 THR A O 1
ATOM 1551 N N . ILE A 1 200 ? -14.342 7.076 31.566 1.00 90.81 200 ILE A N 1
ATOM 1552 C CA . ILE A 1 200 ? -15.084 6.677 30.366 1.00 90.81 200 ILE A CA 1
ATOM 1553 C C . ILE A 1 200 ? -16.495 7.270 30.380 1.00 90.81 200 ILE A C 1
ATOM 1555 O O . ILE A 1 200 ? -17.326 6.973 31.248 1.00 90.81 200 ILE A O 1
ATOM 1559 N N . THR A 1 201 ? -16.787 8.085 29.371 1.00 90.56 201 THR A N 1
ATOM 1560 C CA . THR A 1 201 ? -18.065 8.782 29.227 1.00 90.56 201 THR A CA 1
ATOM 1561 C C . THR A 1 201 ? -19.113 7.936 28.495 1.00 90.56 201 THR A C 1
ATOM 1563 O O . THR A 1 201 ? -18.835 6.885 27.914 1.00 90.56 201 THR A O 1
ATOM 1566 N N . LYS A 1 202 ? -2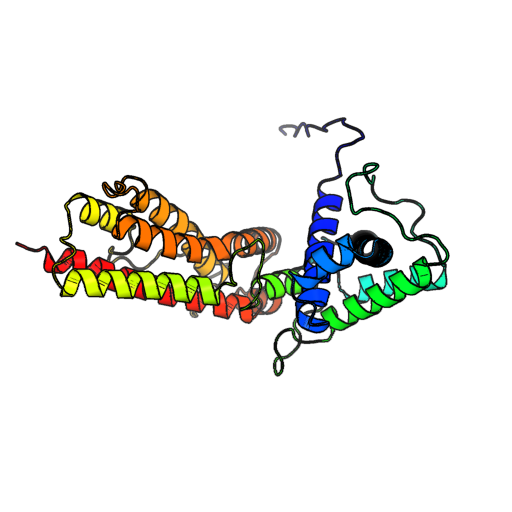0.365 8.415 28.478 1.00 91.62 202 LYS A N 1
ATOM 1567 C CA . LYS A 1 202 ? -21.426 7.823 27.645 1.00 91.62 202 LYS A CA 1
ATOM 1568 C C . LYS A 1 202 ? -21.103 7.924 26.147 1.00 91.62 202 LYS A C 1
ATOM 1570 O O . LYS A 1 202 ? -21.446 7.009 25.406 1.00 91.62 202 LYS A O 1
ATOM 1575 N N . ALA A 1 203 ? -20.462 9.015 25.721 1.00 91.88 203 ALA A N 1
ATOM 1576 C CA . ALA A 1 203 ? -20.062 9.217 24.332 1.00 91.88 203 ALA A CA 1
ATOM 1577 C C . ALA A 1 203 ? -18.966 8.225 23.923 1.00 91.88 203 ALA A C 1
ATOM 1579 O O . ALA A 1 203 ? -19.084 7.615 22.866 1.00 91.88 203 ALA A O 1
ATOM 1580 N N . ASP A 1 204 ? -17.982 7.980 24.798 1.00 93.00 204 ASP A N 1
ATOM 1581 C CA . ASP A 1 204 ? -16.948 6.965 24.565 1.00 93.00 204 ASP A CA 1
ATOM 1582 C C . ASP A 1 204 ? -17.585 5.586 24.370 1.00 93.00 204 ASP A C 1
ATOM 1584 O O . ASP A 1 204 ? -17.354 4.942 23.355 1.00 93.00 204 ASP A O 1
ATOM 1588 N N . ARG A 1 205 ? -18.478 5.163 25.276 1.00 92.19 205 ARG A N 1
ATOM 1589 C CA . ARG A 1 205 ? -19.181 3.871 25.154 1.00 92.19 205 ARG A CA 1
ATOM 1590 C C . ARG A 1 205 ? -20.019 3.757 23.879 1.00 92.19 205 ARG A C 1
ATOM 1592 O O . ARG A 1 205 ? -20.089 2.679 23.293 1.00 92.19 205 ARG A O 1
ATOM 1599 N N . ALA A 1 206 ? -20.673 4.841 23.460 1.00 92.94 206 ALA A N 1
ATOM 1600 C CA . ALA A 1 206 ? -21.426 4.861 22.209 1.00 9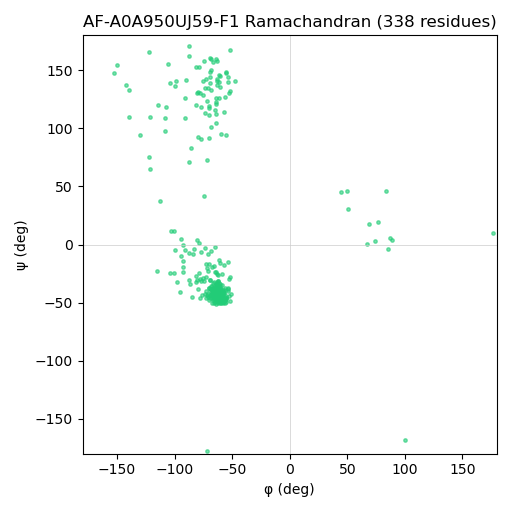2.94 206 ALA A CA 1
ATOM 1601 C C . ALA A 1 206 ? -20.499 4.702 20.995 1.00 92.94 206 ALA A C 1
ATOM 1603 O O . ALA A 1 206 ? -20.808 3.905 20.113 1.00 92.94 206 ALA A O 1
ATOM 1604 N N . ALA A 1 207 ? -19.351 5.388 20.989 1.00 94.50 207 ALA A N 1
ATOM 1605 C CA . ALA A 1 207 ? -18.336 5.237 19.952 1.00 94.50 207 ALA A CA 1
ATOM 1606 C C . ALA A 1 207 ? -17.773 3.810 19.918 1.00 94.50 207 ALA A C 1
ATOM 1608 O O . ALA A 1 207 ? -17.727 3.217 18.849 1.00 94.50 207 ALA A O 1
ATOM 1609 N N . VAL A 1 208 ? -17.445 3.217 21.075 1.00 94.38 208 VAL A N 1
ATOM 1610 C CA . VAL A 1 208 ? -16.974 1.823 21.149 1.00 94.38 208 VAL A CA 1
ATOM 1611 C C . VAL A 1 208 ? -17.967 0.865 20.494 1.00 94.38 208 VAL A C 1
ATOM 1613 O O . VAL A 1 208 ? -17.581 0.084 19.630 1.00 94.38 208 VAL A O 1
ATOM 1616 N N . ARG A 1 209 ? -19.255 0.954 20.841 1.00 92.44 209 ARG A N 1
ATOM 1617 C CA . ARG A 1 209 ? -20.291 0.104 20.231 1.00 92.44 209 ARG A CA 1
ATOM 1618 C C . ARG A 1 209 ? -20.427 0.339 18.728 1.00 92.44 209 ARG A C 1
ATOM 1620 O O . ARG A 1 209 ? -20.627 -0.613 17.988 1.00 92.44 209 ARG A O 1
ATOM 1627 N N . ALA A 1 210 ? -20.291 1.585 18.277 1.00 92.44 210 ALA A N 1
ATOM 1628 C CA . ALA A 1 210 ? -20.373 1.929 16.861 1.00 92.44 210 ALA A CA 1
ATOM 1629 C C . ALA A 1 210 ? -19.228 1.337 16.019 1.00 92.44 210 ALA A C 1
ATOM 1631 O O . ALA A 1 210 ? -19.379 1.237 14.808 1.00 92.44 210 ALA A O 1
ATOM 1632 N N . THR A 1 211 ? -18.112 0.921 16.633 1.00 92.25 211 THR A N 1
ATOM 1633 C CA . THR A 1 211 ? -17.021 0.252 15.902 1.00 92.25 211 THR A CA 1
ATOM 1634 C C . THR A 1 211 ? -17.372 -1.163 15.434 1.00 92.25 211 THR A C 1
ATOM 1636 O O . THR A 1 211 ? -16.703 -1.674 14.541 1.00 92.25 211 THR A O 1
ATOM 1639 N N . GLY A 1 212 ? -18.346 -1.832 16.069 1.00 89.12 212 GLY A N 1
ATOM 1640 C CA . GLY A 1 212 ? -18.640 -3.254 15.838 1.00 89.12 212 GLY A CA 1
ATOM 1641 C C . GLY A 1 212 ? -17.542 -4.227 16.302 1.00 89.12 212 GLY A C 1
ATOM 1642 O O . GLY A 1 212 ? -17.707 -5.436 16.179 1.00 89.12 212 GLY A O 1
ATOM 1643 N N . LEU A 1 213 ? -16.427 -3.742 16.870 1.00 89.88 213 LEU A N 1
ATOM 1644 C CA . LEU A 1 213 ? -15.317 -4.592 17.333 1.00 89.88 213 LEU A CA 1
ATOM 1645 C C . LEU A 1 213 ? -15.644 -5.394 18.593 1.00 89.88 213 LEU A C 1
ATOM 1647 O O . LEU A 1 213 ? -14.971 -6.380 18.885 1.00 89.88 213 LEU A O 1
ATOM 1651 N N . CYS A 1 214 ? -16.657 -4.965 19.346 1.00 84.69 214 CYS A N 1
ATOM 1652 C CA . CYS A 1 214 ? -17.080 -5.648 20.562 1.00 84.69 214 CYS A CA 1
ATOM 1653 C C . CYS A 1 214 ? -18.224 -6.649 20.335 1.00 84.69 214 CYS A C 1
ATOM 1655 O O . CYS A 1 214 ? -18.737 -7.215 21.299 1.00 84.69 214 CYS A O 1
ATOM 1657 N N . ASP A 1 215 ? -18.640 -6.873 19.088 1.00 80.38 215 ASP A N 1
ATOM 1658 C CA . ASP A 1 215 ? -19.661 -7.868 18.789 1.00 80.38 215 ASP A CA 1
ATOM 1659 C C . ASP A 1 215 ? -19.040 -9.272 18.817 1.00 80.38 215 ASP A C 1
ATOM 1661 O O . ASP A 1 215 ? -18.013 -9.542 18.201 1.00 80.38 215 ASP A O 1
ATOM 1665 N N . SER A 1 216 ? -19.674 -10.192 19.545 1.00 67.00 216 SER A N 1
ATOM 1666 C CA . SER A 1 216 ? -19.198 -11.579 19.706 1.00 67.00 216 SER A CA 1
ATOM 1667 C C . SER A 1 216 ? -19.384 -12.453 18.458 1.00 67.00 216 SER A C 1
ATOM 1669 O O . SER A 1 216 ? -18.988 -13.620 18.450 1.00 67.00 216 SER A O 1
ATOM 1671 N N . SER A 1 217 ? -19.993 -11.916 17.398 1.00 68.81 217 SER A N 1
ATOM 1672 C CA . SER A 1 217 ? -20.107 -12.601 16.114 1.00 68.81 217 SER A CA 1
ATOM 1673 C C . SER A 1 217 ? -18.740 -12.719 15.454 1.00 68.81 217 SER A C 1
ATOM 1675 O O . SER A 1 217 ? -18.015 -11.732 15.332 1.00 68.81 217 SER A O 1
ATOM 1677 N N . ALA A 1 218 ? -18.418 -13.921 14.970 1.00 66.25 218 ALA A N 1
ATOM 1678 C CA . ALA A 1 218 ? -17.246 -14.113 14.131 1.00 66.25 218 ALA A CA 1
ATOM 1679 C C . ALA A 1 218 ? -17.287 -13.137 12.938 1.00 66.25 218 ALA A C 1
ATOM 1681 O O . ALA A 1 218 ? -18.371 -12.869 12.407 1.00 66.25 218 ALA A O 1
ATOM 1682 N N . PRO A 1 219 ? -16.133 -12.612 12.501 1.00 74.56 219 PRO A N 1
ATOM 1683 C CA . PRO A 1 219 ? -16.101 -11.699 11.375 1.00 74.56 219 PRO A CA 1
ATOM 1684 C C . PRO A 1 219 ? -16.632 -12.363 10.104 1.00 74.56 219 PRO A C 1
ATOM 1686 O O . PRO A 1 219 ? -16.255 -13.492 9.787 1.00 74.56 219 PRO A O 1
ATOM 1689 N N . ALA A 1 220 ? -17.477 -11.642 9.371 1.00 76.69 220 ALA A N 1
ATOM 1690 C CA . ALA A 1 220 ? -17.950 -12.060 8.059 1.00 76.69 220 ALA A CA 1
ATOM 1691 C C . ALA A 1 220 ? -16.875 -11.767 6.998 1.00 76.69 220 ALA A C 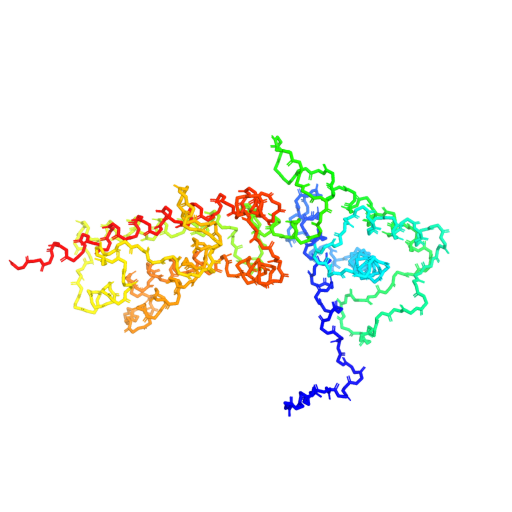1
ATOM 1693 O O . ALA A 1 220 ? -16.321 -10.666 6.948 1.00 76.69 220 ALA A O 1
ATOM 1694 N N . TYR A 1 221 ? -16.573 -12.759 6.162 1.00 80.06 221 TYR A N 1
ATOM 1695 C CA . TYR A 1 221 ? -15.574 -12.692 5.092 1.00 80.06 221 TYR A CA 1
ATOM 1696 C C . TYR A 1 221 ? -16.254 -12.993 3.759 1.00 80.06 221 TYR A C 1
ATOM 1698 O O . TYR A 1 221 ? -16.009 -14.010 3.114 1.00 80.06 221 TYR A O 1
ATOM 1706 N N . ASP A 1 222 ? -17.159 -12.098 3.379 1.00 76.75 222 ASP A N 1
ATOM 1707 C CA . ASP A 1 222 ? -18.113 -12.347 2.294 1.00 76.75 222 ASP A CA 1
ATOM 1708 C C . ASP A 1 222 ? -17.609 -11.800 0.949 1.00 76.75 222 ASP A C 1
ATOM 1710 O O . ASP A 1 222 ? -18.192 -12.068 -0.103 1.00 76.75 222 ASP A O 1
ATOM 1714 N N . TYR A 1 223 ? -16.520 -11.023 0.981 1.00 77.88 223 TYR A N 1
ATOM 1715 C CA . TYR A 1 223 ? -15.933 -10.380 -0.186 1.00 77.88 223 TYR A CA 1
ATOM 1716 C C . TYR A 1 223 ? -14.390 -10.371 -0.149 1.00 77.88 223 TYR A C 1
ATOM 1718 O O . TYR A 1 223 ? -13.816 -10.045 0.892 1.00 77.88 223 TYR A O 1
ATOM 1726 N N . PRO A 1 224 ? -13.721 -10.652 -1.283 1.00 76.56 224 PRO A N 1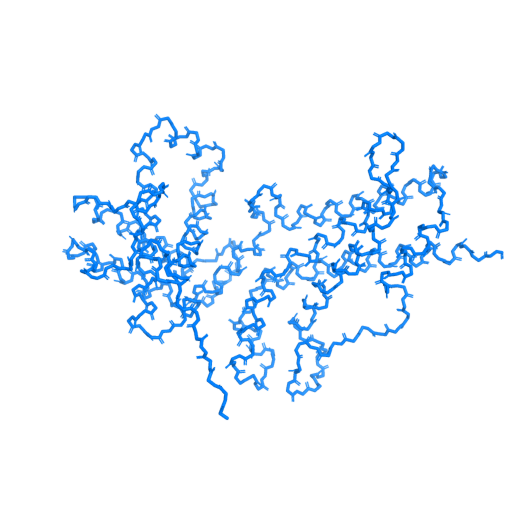
ATOM 1727 C CA . PRO A 1 224 ? -14.318 -11.180 -2.509 1.00 76.56 224 PRO A CA 1
ATOM 1728 C C . PRO A 1 224 ? -14.850 -12.601 -2.291 1.00 76.56 224 PRO A C 1
ATOM 1730 O O . PRO A 1 224 ? -14.425 -13.313 -1.377 1.00 76.56 224 PRO A O 1
ATOM 1733 N N . ALA A 1 225 ? -15.799 -13.015 -3.130 1.00 76.44 225 ALA A N 1
ATOM 1734 C CA . ALA A 1 225 ? -16.281 -14.388 -3.109 1.00 76.44 225 ALA A CA 1
ATOM 1735 C C . ALA A 1 225 ? -15.132 -15.326 -3.505 1.00 76.44 225 ALA A C 1
ATOM 1737 O O . ALA A 1 225 ? -14.550 -15.184 -4.584 1.00 76.44 225 ALA A O 1
ATOM 1738 N N . THR A 1 226 ? -14.798 -16.280 -2.638 1.00 69.50 226 THR A N 1
ATOM 1739 C CA . THR A 1 226 ? -13.793 -17.300 -2.935 1.00 69.50 226 THR A CA 1
ATOM 1740 C C . THR A 1 226 ? -14.457 -18.524 -3.580 1.00 69.50 226 THR A C 1
ATOM 1742 O O . THR A 1 226 ? -15.567 -18.900 -3.193 1.00 69.50 226 THR A O 1
ATOM 1745 N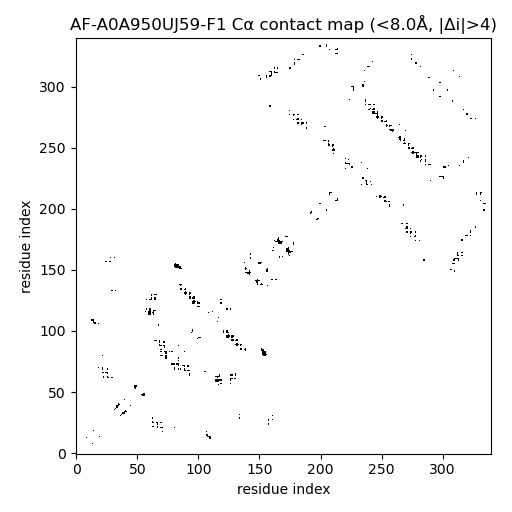 N . PRO A 1 227 ? -13.820 -19.169 -4.579 1.00 59.53 227 PRO A N 1
ATOM 1746 C CA . PRO A 1 227 ? -14.443 -20.237 -5.375 1.00 59.53 227 PRO A CA 1
ATOM 1747 C C . PRO A 1 227 ? -14.893 -21.474 -4.580 1.00 59.53 227 PRO A C 1
ATOM 1749 O O . PRO A 1 227 ? -15.671 -22.278 -5.095 1.00 59.53 227 PRO A O 1
ATOM 1752 N N . LYS A 1 228 ? -14.422 -21.647 -3.339 1.00 56.16 228 LYS A N 1
ATOM 1753 C CA . LYS A 1 228 ? -14.856 -22.666 -2.373 1.00 56.16 228 LYS A CA 1
ATOM 1754 C C . LYS A 1 228 ? -14.680 -22.115 -0.959 1.00 56.16 228 LYS A C 1
ATOM 1756 O O . LYS A 1 228 ? -13.800 -21.287 -0.741 1.00 56.16 228 LYS A O 1
ATOM 1761 N N . ALA A 1 229 ? -15.462 -22.625 -0.004 1.00 53.47 229 ALA A N 1
ATOM 1762 C CA . ALA A 1 229 ? -15.126 -22.516 1.414 1.00 53.47 229 ALA A CA 1
ATOM 1763 C C . ALA A 1 229 ? -13.775 -23.215 1.620 1.00 53.47 229 ALA A C 1
ATOM 1765 O O . ALA A 1 229 ? -13.705 -24.444 1.680 1.00 53.47 229 ALA A O 1
ATOM 1766 N N . ASP A 1 230 ? -12.702 -22.433 1.581 1.00 55.94 230 ASP A N 1
ATOM 1767 C CA . ASP A 1 230 ? -11.346 -22.919 1.756 1.00 55.94 230 ASP A CA 1
ATOM 1768 C C . ASP A 1 230 ? -11.222 -23.468 3.187 1.00 55.94 230 ASP A C 1
ATOM 1770 O O . ASP A 1 230 ? -11.484 -22.733 4.146 1.00 55.94 230 ASP A O 1
ATOM 1774 N N . PRO A 1 231 ? -10.869 -24.752 3.380 1.00 57.94 231 PRO A N 1
ATOM 1775 C CA . PRO A 1 231 ? -10.664 -25.299 4.718 1.00 57.94 231 PRO A CA 1
ATOM 1776 C C . PRO A 1 231 ? -9.531 -24.596 5.491 1.00 57.94 231 PRO A C 1
ATOM 1778 O O . PRO A 1 231 ? -9.439 -24.784 6.703 1.00 57.94 231 PRO A O 1
ATOM 1781 N N . ALA A 1 232 ? -8.686 -23.792 4.830 1.00 68.50 232 ALA A N 1
ATOM 1782 C CA . ALA A 1 232 ? -7.586 -23.044 5.440 1.00 68.50 232 ALA A CA 1
ATOM 1783 C C . ALA A 1 232 ? -7.985 -21.694 6.080 1.00 68.50 232 ALA A C 1
ATOM 1785 O O . ALA A 1 232 ? -7.139 -21.053 6.706 1.00 68.50 232 ALA A O 1
ATOM 1786 N N . GLY A 1 233 ? -9.252 -21.274 5.976 1.00 79.19 233 GLY A N 1
ATOM 1787 C CA . GLY A 1 233 ? -9.734 -19.990 6.500 1.00 79.19 233 GLY A CA 1
ATOM 1788 C C . GLY A 1 233 ? -9.859 -18.900 5.424 1.00 79.19 233 GLY A C 1
ATOM 1789 O O . GLY A 1 233 ? -9.841 -19.209 4.233 1.00 79.19 233 GLY A O 1
ATOM 1790 N N . PRO A 1 234 ? -10.050 -17.626 5.815 1.00 87.94 234 PRO A N 1
ATOM 1791 C CA . PRO A 1 234 ? -10.251 -16.539 4.861 1.00 87.94 234 PRO A CA 1
ATOM 1792 C C . PRO A 1 234 ? -8.972 -16.225 4.076 1.00 87.94 234 PRO A C 1
ATOM 1794 O O . PRO A 1 234 ? -7.868 -16.239 4.632 1.00 87.94 234 PRO A O 1
ATOM 1797 N N . SER A 1 235 ? -9.134 -15.870 2.800 1.00 89.25 235 SER A N 1
ATOM 1798 C CA . SER A 1 235 ? -8.027 -15.435 1.945 1.00 89.25 235 SER A CA 1
ATOM 1799 C C . SER A 1 235 ? -7.401 -14.132 2.460 1.00 89.25 235 SER A C 1
ATOM 1801 O O . SER A 1 235 ? -8.023 -13.356 3.195 1.00 89.25 235 SER A O 1
ATOM 1803 N N . TRP A 1 236 ? -6.164 -13.846 2.055 1.00 93.00 236 TRP A N 1
ATOM 1804 C CA . TRP A 1 236 ? -5.500 -12.572 2.318 1.00 93.00 236 TRP A CA 1
ATOM 1805 C C . TRP A 1 236 ? -6.356 -11.392 1.857 1.00 93.00 236 TRP A C 1
ATOM 1807 O O . TRP A 1 236 ? -6.505 -10.430 2.606 1.00 93.00 236 TRP A O 1
ATOM 1817 N N . LEU A 1 237 ? -6.956 -11.469 0.663 1.00 91.38 237 LEU A N 1
ATOM 1818 C CA . LEU A 1 237 ? -7.748 -10.364 0.119 1.00 91.38 237 LEU A CA 1
ATOM 1819 C C . LEU A 1 237 ? -9.026 -10.143 0.940 1.00 91.38 237 LEU A C 1
ATOM 1821 O O . LEU A 1 237 ? -9.355 -9.002 1.242 1.00 91.38 237 LEU A O 1
ATOM 1825 N N . GLN A 1 238 ? -9.684 -11.211 1.404 1.00 91.38 238 GLN A N 1
ATOM 1826 C CA . GLN A 1 238 ? -10.821 -11.105 2.328 1.00 91.38 238 GLN A CA 1
ATOM 1827 C C . GLN A 1 238 ? -10.422 -10.438 3.652 1.00 91.38 238 GLN A C 1
ATOM 1829 O O . GLN A 1 238 ? -11.116 -9.548 4.149 1.00 91.38 238 GLN A O 1
ATOM 1834 N N . ARG A 1 239 ? -9.276 -10.835 4.215 1.00 93.62 239 ARG A N 1
ATOM 1835 C CA . ARG A 1 239 ? -8.719 -10.245 5.442 1.00 93.62 239 ARG A CA 1
ATOM 1836 C C . ARG A 1 239 ? -8.384 -8.768 5.271 1.00 93.62 239 ARG A C 1
ATOM 1838 O O . ARG A 1 239 ? -8.819 -7.948 6.075 1.00 93.62 239 ARG A O 1
ATOM 1845 N N . ALA A 1 240 ? -7.677 -8.417 4.204 1.00 94.19 240 ALA A N 1
ATOM 1846 C CA . ALA A 1 240 ? -7.277 -7.046 3.926 1.00 94.19 240 ALA A CA 1
ATOM 1847 C C . ALA A 1 240 ? -8.484 -6.143 3.603 1.00 94.19 240 ALA A C 1
ATOM 1849 O O . ALA A 1 240 ? -8.570 -5.044 4.148 1.00 94.19 240 ALA A O 1
ATOM 1850 N N . CYS A 1 241 ? -9.463 -6.612 2.816 1.00 92.88 241 CYS A N 1
ATOM 1851 C CA . CYS A 1 241 ? -10.715 -5.886 2.567 1.00 92.88 241 CYS A CA 1
ATOM 1852 C C . CYS A 1 241 ? -11.478 -5.599 3.864 1.00 92.88 241 CYS A C 1
ATOM 1854 O O . CYS A 1 241 ? -11.970 -4.487 4.057 1.00 92.88 241 CYS A O 1
ATOM 1856 N N . ARG A 1 242 ? -11.549 -6.576 4.779 1.00 92.50 242 ARG A N 1
ATOM 1857 C CA . ARG A 1 242 ? -12.166 -6.376 6.096 1.00 92.50 242 ARG A CA 1
ATOM 1858 C C . ARG A 1 242 ? -11.467 -5.265 6.878 1.00 92.50 242 ARG A C 1
ATOM 1860 O O . ARG A 1 242 ? -12.154 -4.429 7.458 1.00 92.50 242 ARG A O 1
ATOM 1867 N N . LEU A 1 243 ? -10.133 -5.249 6.909 1.00 94.50 243 LEU A N 1
ATOM 1868 C CA . LEU A 1 243 ? -9.378 -4.200 7.601 1.00 94.50 243 LEU A CA 1
ATOM 1869 C C . LEU A 1 243 ? -9.655 -2.828 6.984 1.00 94.50 243 LEU A C 1
ATOM 1871 O O . LEU A 1 243 ? -10.032 -1.913 7.703 1.00 94.50 243 LEU A O 1
ATOM 1875 N N . VAL A 1 244 ? -9.581 -2.693 5.659 1.00 93.94 244 VAL A N 1
ATOM 1876 C CA . VAL A 1 244 ? -9.901 -1.427 4.973 1.00 93.94 244 VAL A CA 1
ATOM 1877 C C . VAL A 1 244 ? -11.333 -0.971 5.280 1.00 93.94 244 VAL A C 1
ATOM 1879 O O . VAL A 1 244 ? -11.572 0.202 5.550 1.00 93.94 244 VAL A O 1
ATOM 1882 N N . HIS A 1 245 ? -12.300 -1.890 5.331 1.00 91.50 245 HIS A N 1
ATOM 1883 C CA . HIS A 1 245 ? -13.661 -1.550 5.743 1.00 91.50 245 HIS A CA 1
ATOM 1884 C C . HIS A 1 245 ? -13.733 -1.087 7.206 1.00 91.50 245 HIS A C 1
ATOM 1886 O O . HIS A 1 245 ? -14.477 -0.160 7.534 1.00 91.50 245 HIS A O 1
ATOM 1892 N N . LEU A 1 246 ? -12.941 -1.700 8.087 1.00 93.44 246 LEU A N 1
ATOM 1893 C CA . LEU A 1 246 ? -12.862 -1.331 9.494 1.00 93.44 246 LEU A CA 1
ATOM 1894 C C . LEU A 1 246 ? -12.333 0.097 9.694 1.00 93.44 246 LEU A C 1
ATOM 1896 O O . LEU A 1 246 ? -12.822 0.766 10.602 1.00 93.44 246 LEU A O 1
ATOM 1900 N N . ASP A 1 247 ? -11.436 0.611 8.841 1.00 94.25 247 ASP A N 1
ATOM 1901 C CA . ASP A 1 247 ? -11.053 2.036 8.870 1.00 94.25 247 ASP A CA 1
ATOM 1902 C C . ASP A 1 247 ? -12.287 2.947 8.822 1.00 94.25 247 ASP A C 1
ATOM 1904 O O . ASP A 1 247 ? -12.452 3.830 9.665 1.00 94.25 247 ASP A O 1
ATOM 1908 N N . THR A 1 248 ? -13.201 2.683 7.883 1.00 91.56 248 THR A N 1
ATOM 1909 C CA . THR A 1 248 ? -14.420 3.485 7.712 1.00 91.56 248 THR A CA 1
ATOM 1910 C C . THR A 1 248 ? -15.263 3.489 8.988 1.00 91.56 248 THR A C 1
ATOM 1912 O O . THR A 1 248 ? -15.733 4.547 9.414 1.00 91.56 248 THR A O 1
ATOM 1915 N N . HIS A 1 249 ? -15.419 2.332 9.639 1.00 93.38 249 HIS A N 1
ATOM 1916 C CA . HIS A 1 249 ? -16.158 2.218 10.903 1.00 93.38 249 HIS A CA 1
ATOM 1917 C C . HIS A 1 249 ? -15.453 2.923 12.059 1.00 93.38 249 HIS A C 1
ATOM 1919 O O . HIS A 1 249 ? -16.094 3.651 12.816 1.00 93.38 249 HIS A O 1
ATOM 1925 N N . LEU A 1 250 ? -14.134 2.761 12.183 1.00 95.62 250 LEU A N 1
ATOM 1926 C CA . LEU A 1 250 ? -13.340 3.412 13.224 1.00 95.62 250 LEU A CA 1
ATOM 1927 C C . LEU A 1 250 ? -13.379 4.937 13.082 1.00 95.62 250 LEU A C 1
ATOM 1929 O O . LEU A 1 250 ? -13.621 5.634 14.069 1.00 95.62 250 LEU A O 1
ATOM 1933 N N . ARG A 1 251 ? -13.220 5.465 11.861 1.00 93.38 251 ARG A N 1
ATOM 1934 C CA . ARG A 1 251 ? -13.337 6.902 11.569 1.00 93.38 251 ARG A CA 1
ATOM 1935 C C . ARG A 1 251 ? -14.747 7.416 11.855 1.00 93.38 251 ARG A C 1
ATOM 1937 O O . ARG A 1 251 ? -14.890 8.434 12.531 1.00 93.38 251 ARG A O 1
ATOM 1944 N N . ALA A 1 252 ? -15.785 6.701 11.418 1.00 94.00 252 ALA A N 1
ATOM 1945 C CA . ALA A 1 252 ? -17.176 7.079 11.673 1.00 94.00 252 ALA A CA 1
ATOM 1946 C C . ALA A 1 252 ? -17.517 7.092 13.174 1.00 94.00 252 ALA A C 1
ATOM 1948 O O . ALA A 1 252 ? -18.185 8.012 13.646 1.00 94.00 252 ALA A O 1
ATOM 1949 N N . ALA A 1 253 ? -17.019 6.117 13.939 1.00 95.31 253 ALA A N 1
ATOM 1950 C CA . ALA A 1 253 ? -17.175 6.061 15.391 1.00 95.31 253 ALA A CA 1
ATOM 1951 C C . ALA A 1 253 ? -16.389 7.170 16.114 1.00 95.31 253 ALA A C 1
ATOM 1953 O O . ALA A 1 253 ? -16.850 7.705 17.125 1.00 95.31 253 ALA A O 1
ATOM 1954 N N . ALA A 1 254 ? -15.213 7.534 15.597 1.00 94.19 254 ALA A N 1
ATOM 1955 C CA . ALA A 1 254 ? -14.365 8.581 16.154 1.00 94.19 254 ALA A CA 1
ATOM 1956 C C . ALA A 1 254 ? -14.899 9.995 15.883 1.00 94.19 254 ALA A C 1
ATOM 1958 O O . ALA A 1 254 ? -14.673 10.909 16.680 1.00 94.19 254 ALA A O 1
ATOM 1959 N N . GLU A 1 255 ? -15.583 10.199 14.759 1.00 93.12 255 GLU A N 1
ATOM 1960 C CA . GLU A 1 255 ? -15.971 11.525 14.294 1.00 93.12 255 GLU A CA 1
ATOM 1961 C C . GLU A 1 255 ? -16.835 12.340 15.274 1.00 93.12 255 GLU A C 1
ATOM 1963 O O . GLU A 1 255 ? -16.447 13.477 15.568 1.00 93.12 255 GLU A O 1
ATOM 1968 N N . PRO A 1 256 ? -17.923 11.798 15.862 1.00 91.81 256 PRO A N 1
ATOM 1969 C CA . PRO A 1 256 ? -18.791 12.552 16.768 1.00 91.81 256 PRO A CA 1
ATOM 1970 C C . PRO A 1 256 ? -18.147 12.871 18.125 1.00 91.81 256 PRO A C 1
ATOM 1972 O O . PRO A 1 256 ? -18.736 13.603 18.924 1.00 91.81 256 PRO A O 1
ATOM 1975 N N . LEU A 1 257 ? -16.967 12.319 18.426 1.00 91.62 257 LEU A N 1
ATOM 1976 C CA . LEU A 1 257 ? -16.292 12.565 19.694 1.00 91.62 257 LEU A CA 1
ATOM 1977 C C . LEU A 1 257 ? -15.703 13.985 19.735 1.00 91.62 257 LEU A C 1
ATOM 1979 O O . LEU A 1 257 ? -15.056 14.428 18.777 1.00 91.62 257 LEU A O 1
ATOM 1983 N N . PRO A 1 258 ? -15.893 14.710 20.851 1.00 83.38 258 PRO A N 1
ATOM 1984 C CA . PRO A 1 258 ? -15.478 16.100 20.956 1.00 83.38 258 PRO A CA 1
ATOM 1985 C C . PRO A 1 258 ? -13.952 16.238 20.987 1.00 83.38 258 PRO A C 1
ATOM 1987 O O . PRO A 1 258 ? -13.213 15.311 21.323 1.00 83.38 258 PRO A O 1
ATOM 1990 N N . ARG A 1 259 ? -13.470 17.443 20.685 1.00 83.94 259 ARG A N 1
ATOM 1991 C CA . ARG A 1 259 ? -12.119 17.859 21.080 1.00 83.94 259 ARG A CA 1
ATOM 1992 C C . ARG A 1 259 ? -12.119 18.264 22.552 1.00 83.94 259 ARG A C 1
ATOM 1994 O O . ARG A 1 259 ? -13.146 18.680 23.087 1.00 83.94 259 ARG A O 1
ATOM 2001 N N . GLN A 1 260 ? -10.974 18.136 23.205 1.00 78.88 260 GLN A N 1
ATOM 2002 C CA . GLN A 1 260 ? -10.766 18.670 24.543 1.00 78.88 260 GLN A CA 1
ATOM 2003 C C . GLN A 1 260 ? -10.750 20.213 24.512 1.00 78.88 260 GLN A C 1
ATOM 2005 O O . GLN A 1 260 ? -10.528 20.801 23.449 1.00 78.88 260 GLN A O 1
ATOM 2010 N N . PRO A 1 261 ? -10.984 20.890 25.655 1.00 74.12 261 PRO A N 1
ATOM 2011 C CA . PRO A 1 261 ? -11.008 22.356 25.725 1.00 74.12 261 PRO A CA 1
ATOM 2012 C C . PRO A 1 261 ? -9.708 23.040 25.277 1.00 74.12 261 PRO A C 1
ATOM 2014 O O . PRO A 1 261 ? -9.745 24.178 24.824 1.00 74.12 261 PRO A O 1
ATOM 2017 N N . ASP A 1 262 ? -8.573 22.348 25.375 1.00 78.19 262 ASP A N 1
ATOM 2018 C CA . ASP A 1 262 ? -7.259 22.805 24.903 1.00 78.19 262 ASP A CA 1
ATOM 2019 C C . ASP A 1 262 ? -7.051 22.615 23.384 1.00 78.19 262 ASP A C 1
ATOM 2021 O O . ASP A 1 262 ? -5.977 22.893 22.853 1.00 78.19 262 ASP A O 1
ATOM 2025 N N . GLY A 1 263 ? -8.078 22.141 22.672 1.00 74.31 263 GLY A N 1
ATOM 2026 C CA . GLY A 1 263 ? -8.061 21.894 21.234 1.00 74.31 263 GLY A CA 1
ATOM 2027 C C . GLY A 1 263 ? -7.504 20.528 20.826 1.00 74.31 263 GLY A C 1
ATOM 2028 O O . GLY A 1 263 ? -7.553 20.203 19.634 1.00 74.31 263 GLY A O 1
ATOM 2029 N N . THR A 1 264 ? -7.020 19.710 21.768 1.00 80.31 264 THR A N 1
ATOM 2030 C CA . THR A 1 264 ? -6.510 18.360 21.484 1.00 80.31 264 THR A CA 1
ATOM 2031 C C . THR A 1 264 ? -7.644 17.366 21.208 1.00 80.31 264 THR A C 1
ATOM 2033 O O . THR A 1 264 ? -8.803 17.585 21.565 1.00 80.31 264 THR A O 1
ATOM 2036 N N . LEU A 1 265 ? -7.355 16.262 20.513 1.00 80.19 265 LEU A N 1
ATOM 2037 C CA . LEU A 1 265 ? -8.358 15.218 20.278 1.00 80.19 265 LEU A CA 1
ATOM 2038 C C . LEU A 1 265 ? -8.690 14.499 21.594 1.00 80.19 265 LEU A C 1
ATOM 2040 O O . LEU A 1 265 ? -7.790 14.173 22.370 1.00 80.19 265 LEU A O 1
ATOM 2044 N N . ALA A 1 266 ? -9.972 14.195 21.835 1.00 86.62 266 ALA A N 1
ATOM 2045 C CA . ALA A 1 266 ? -10.334 13.282 22.917 1.00 86.62 266 ALA A CA 1
ATOM 2046 C C . ALA A 1 266 ? -9.602 11.940 22.755 1.00 86.62 266 ALA A C 1
ATOM 2048 O O . ALA A 1 266 ? -9.350 11.484 21.641 1.00 86.62 266 ALA A O 1
ATOM 2049 N N . ARG A 1 267 ? -9.274 11.291 23.877 1.00 90.50 267 ARG A N 1
ATOM 2050 C CA . ARG A 1 267 ? -8.436 10.079 23.897 1.00 90.50 267 ARG A CA 1
ATOM 2051 C C . ARG A 1 267 ? -9.030 8.944 23.067 1.00 90.50 267 ARG A C 1
ATOM 2053 O O . ARG A 1 267 ? -8.314 8.351 22.270 1.00 90.50 267 ARG A O 1
ATOM 2060 N N . MET A 1 268 ? -10.338 8.709 23.192 1.00 94.31 268 MET A N 1
ATOM 2061 C CA . MET A 1 268 ? -11.042 7.728 22.364 1.00 94.31 268 MET A CA 1
ATOM 2062 C C . MET A 1 268 ? -10.978 8.097 20.873 1.00 94.31 268 MET A C 1
ATOM 2064 O O . MET A 1 268 ? -10.686 7.241 20.046 1.00 94.31 268 MET A O 1
ATOM 2068 N N . LYS A 1 269 ? -11.144 9.383 20.519 1.00 94.38 269 LYS A N 1
ATOM 2069 C CA . LYS A 1 269 ? -11.009 9.855 19.127 1.00 94.38 269 LYS A CA 1
ATOM 2070 C C . LYS A 1 269 ? -9.611 9.578 18.580 1.00 94.38 269 LYS A C 1
ATOM 2072 O O . LYS A 1 269 ? -9.491 9.043 17.485 1.00 94.38 269 LYS A O 1
ATOM 2077 N N . LEU A 1 270 ? -8.569 9.909 19.344 1.00 92.00 270 LEU A N 1
ATOM 2078 C CA . LEU A 1 270 ? -7.176 9.629 18.989 1.00 92.00 270 LEU A CA 1
ATOM 2079 C C . LEU A 1 270 ? -6.928 8.129 18.785 1.00 92.00 270 LEU A C 1
ATOM 2081 O O . LEU A 1 270 ? -6.339 7.746 17.781 1.00 92.00 270 LEU A O 1
ATOM 2085 N N . LEU A 1 271 ? -7.398 7.294 19.714 1.00 94.56 271 LEU A N 1
ATOM 2086 C CA . LEU A 1 271 ? -7.199 5.848 19.677 1.00 94.56 271 LEU A CA 1
ATOM 2087 C C . LEU A 1 271 ? -7.842 5.215 18.438 1.00 94.56 271 LEU A C 1
ATOM 2089 O O . LEU A 1 271 ? -7.165 4.497 17.703 1.00 94.56 271 LEU A O 1
ATOM 2093 N N . LEU A 1 272 ? -9.117 5.520 18.185 1.00 96.06 272 LEU A N 1
ATOM 2094 C CA . LEU A 1 272 ? -9.851 5.006 17.028 1.00 96.06 272 LEU A CA 1
ATOM 2095 C C . LEU A 1 272 ? -9.257 5.524 15.712 1.00 96.06 272 LEU A C 1
ATOM 2097 O O . LEU A 1 272 ? -9.091 4.752 14.773 1.00 96.06 272 LEU A O 1
ATOM 2101 N N . SER A 1 273 ? -8.860 6.801 15.660 1.00 93.19 273 SER A N 1
ATOM 2102 C CA . SER A 1 273 ? -8.261 7.394 14.454 1.00 93.19 273 SER A CA 1
ATOM 2103 C C . SER A 1 273 ? -6.898 6.773 14.136 1.00 93.19 273 SER A C 1
ATOM 2105 O O . SER A 1 273 ? -6.621 6.474 12.979 1.00 93.19 273 SER A O 1
ATOM 2107 N N . ALA A 1 274 ? -6.061 6.536 15.154 1.00 93.12 274 ALA A N 1
ATOM 2108 C CA . ALA A 1 274 ? -4.750 5.914 14.983 1.00 93.12 274 ALA A CA 1
ATOM 2109 C C . ALA A 1 274 ? -4.856 4.491 14.412 1.00 93.12 274 ALA A C 1
ATOM 2111 O O . ALA A 1 274 ? -4.077 4.131 13.537 1.00 93.12 274 ALA A O 1
ATOM 2112 N N . HIS A 1 275 ? -5.831 3.699 14.869 1.00 95.62 275 HIS A N 1
ATOM 2113 C CA . HIS A 1 275 ? -6.054 2.341 14.362 1.00 95.62 275 HIS A CA 1
ATOM 2114 C C . HIS A 1 275 ? -6.783 2.320 13.011 1.00 95.62 275 HIS A C 1
ATOM 2116 O O . HIS A 1 275 ? -6.517 1.436 12.202 1.00 95.62 275 HIS A O 1
ATOM 2122 N N . GLY A 1 276 ? -7.639 3.310 12.731 1.00 93.81 276 GLY A N 1
ATOM 2123 C CA . GLY A 1 276 ? -8.206 3.506 11.395 1.00 93.81 276 GLY A CA 1
ATOM 2124 C C . GLY A 1 276 ? -7.110 3.748 10.356 1.00 93.81 276 GLY A C 1
ATOM 2125 O O . GLY A 1 276 ? -7.027 3.032 9.365 1.00 93.81 276 GLY A O 1
ATOM 2126 N N . MET A 1 277 ? -6.166 4.650 10.649 1.00 90.38 277 MET A N 1
ATOM 2127 C CA . MET A 1 277 ? -5.012 4.897 9.772 1.00 90.38 277 MET A CA 1
ATOM 2128 C C . MET A 1 277 ? -4.189 3.632 9.469 1.00 90.38 277 MET A C 1
ATOM 2130 O O . MET A 1 277 ? -3.751 3.460 8.339 1.00 90.38 277 MET A O 1
ATOM 2134 N N . LEU A 1 278 ? -4.017 2.716 10.434 1.00 91.62 278 LEU A N 1
ATOM 2135 C CA . LEU A 1 278 ? -3.340 1.433 10.175 1.00 91.62 278 LEU A CA 1
ATOM 2136 C C . LEU A 1 278 ? -4.042 0.588 9.115 1.00 91.62 278 LEU A C 1
ATOM 2138 O O . LEU A 1 278 ? -3.396 -0.110 8.337 1.00 91.62 278 LEU A O 1
ATOM 2142 N N . CYS A 1 279 ? -5.370 0.596 9.147 1.00 93.69 279 CYS A N 1
ATOM 2143 C CA . CYS A 1 279 ? -6.193 -0.142 8.208 1.00 93.69 279 CYS A CA 1
ATOM 2144 C C . CYS A 1 279 ? -6.174 0.519 6.821 1.00 93.69 279 CYS A C 1
ATOM 2146 O O . CYS A 1 279 ? -6.074 -0.172 5.809 1.00 93.69 279 CYS A O 1
ATOM 2148 N N . ASP A 1 280 ? -6.209 1.851 6.792 1.00 91.19 280 ASP A N 1
ATOM 2149 C CA . ASP A 1 280 ? -6.117 2.688 5.591 1.00 91.19 280 ASP A CA 1
ATOM 2150 C C . ASP A 1 280 ? -4.787 2.494 4.838 1.00 91.19 280 ASP A C 1
ATOM 2152 O O . ASP A 1 280 ? -4.767 2.472 3.609 1.00 91.19 280 ASP A O 1
ATOM 2156 N N . ASP A 1 281 ? -3.685 2.222 5.553 1.00 89.06 281 ASP A N 1
ATOM 2157 C CA . ASP A 1 281 ? -2.373 1.913 4.955 1.00 89.06 281 ASP A CA 1
ATOM 2158 C C . ASP A 1 281 ? -2.418 0.703 3.983 1.00 89.06 281 ASP A C 1
ATOM 2160 O O . ASP A 1 281 ? -1.511 0.530 3.160 1.00 89.06 281 ASP A O 1
ATOM 2164 N N . LEU A 1 282 ? -3.459 -0.142 4.045 1.00 92.00 282 LEU A N 1
ATOM 2165 C CA . LEU A 1 282 ? -3.675 -1.277 3.137 1.00 92.00 282 LEU A CA 1
ATOM 2166 C C . LEU A 1 282 ? -4.547 -0.938 1.911 1.00 92.00 282 LEU A C 1
ATOM 2168 O O . LEU A 1 282 ? -4.542 -1.707 0.945 1.00 92.00 282 LEU A O 1
ATOM 2172 N N . GLU A 1 283 ? -5.263 0.193 1.896 1.00 91.75 283 GLU A N 1
ATOM 2173 C CA . GLU A 1 283 ? -6.304 0.524 0.905 1.00 91.75 283 GLU A CA 1
ATOM 2174 C C . GLU A 1 283 ? -5.786 0.462 -0.538 1.00 91.75 283 GLU A C 1
ATOM 2176 O O . GLU A 1 283 ? -6.388 -0.164 -1.415 1.00 91.75 283 GLU A O 1
ATOM 2181 N N . SER A 1 284 ? -4.623 1.064 -0.792 1.00 87.56 284 SER A N 1
ATOM 2182 C CA . SER A 1 284 ? -4.025 1.086 -2.131 1.00 87.56 284 SER A CA 1
ATOM 2183 C C . SER A 1 284 ? -3.637 -0.309 -2.630 1.00 87.56 284 SER A C 1
ATOM 2185 O O . SER A 1 284 ? -3.712 -0.573 -3.830 1.00 87.56 284 SER A O 1
ATOM 2187 N N . ALA A 1 285 ? -3.185 -1.195 -1.737 1.00 91.12 285 ALA A N 1
ATOM 2188 C CA . ALA A 1 285 ? -2.837 -2.567 -2.099 1.00 91.12 285 ALA A CA 1
ATOM 2189 C C . ALA A 1 285 ? -4.098 -3.401 -2.356 1.00 91.12 285 ALA A C 1
ATOM 2191 O O . ALA A 1 285 ? -4.160 -4.114 -3.355 1.00 91.12 285 ALA A O 1
ATOM 2192 N N . VAL A 1 286 ? -5.115 -3.249 -1.502 1.00 92.56 286 VAL A N 1
ATOM 2193 C CA . VAL A 1 286 ? -6.423 -3.894 -1.662 1.00 92.56 286 VAL A CA 1
ATOM 2194 C C . VAL A 1 286 ? -7.080 -3.479 -2.972 1.00 92.56 286 VAL A C 1
ATOM 2196 O O . VAL A 1 286 ? -7.447 -4.346 -3.749 1.00 92.56 286 VAL A O 1
ATOM 2199 N N . THR A 1 287 ? -7.151 -2.183 -3.275 1.00 90.25 287 THR A N 1
ATOM 2200 C CA . THR A 1 287 ? -7.763 -1.676 -4.516 1.00 90.25 287 THR A CA 1
ATOM 2201 C C . THR A 1 287 ? -7.103 -2.264 -5.767 1.00 90.25 287 THR A C 1
ATOM 2203 O O . THR A 1 287 ? -7.772 -2.614 -6.738 1.00 90.25 287 THR A O 1
ATOM 2206 N N . GLU A 1 288 ? -5.773 -2.375 -5.761 1.00 88.44 288 GLU A N 1
ATOM 2207 C CA . GLU A 1 288 ? -5.012 -2.899 -6.894 1.00 88.44 288 GLU A CA 1
ATOM 2208 C C . GLU A 1 288 ? -5.194 -4.414 -7.064 1.00 88.44 288 GLU A C 1
ATOM 2210 O O . GLU A 1 288 ? -5.398 -4.889 -8.184 1.00 88.44 288 GLU A O 1
ATOM 2215 N N . LEU A 1 289 ? -5.159 -5.161 -5.960 1.00 90.81 289 LEU A N 1
ATOM 2216 C CA . LEU A 1 289 ? -5.299 -6.615 -5.962 1.00 90.81 289 LEU A CA 1
ATOM 2217 C C . LEU A 1 289 ? -6.748 -7.076 -6.149 1.00 90.81 289 LEU A C 1
ATOM 2219 O O . LEU A 1 289 ? -6.961 -8.093 -6.799 1.00 90.81 289 LEU A O 1
ATOM 2223 N N . ASP A 1 290 ? -7.737 -6.319 -5.677 1.00 90.31 290 ASP A N 1
ATOM 2224 C CA . ASP A 1 290 ? -9.160 -6.588 -5.905 1.00 90.31 290 ASP A CA 1
ATOM 2225 C C . ASP A 1 290 ? -9.525 -6.445 -7.387 1.00 90.31 290 ASP A C 1
ATOM 2227 O O . ASP A 1 290 ? -10.132 -7.334 -7.985 1.00 90.31 290 ASP A O 1
ATOM 2231 N N . ALA A 1 291 ? -9.044 -5.378 -8.034 1.00 87.00 291 ALA A N 1
ATOM 2232 C CA . ALA A 1 291 ? -9.208 -5.207 -9.474 1.00 87.00 291 ALA A CA 1
ATOM 2233 C C . ALA A 1 291 ? -8.543 -6.342 -10.274 1.00 87.00 291 ALA A C 1
ATOM 2235 O O . ALA A 1 291 ? -9.034 -6.723 -11.336 1.00 87.00 291 ALA A O 1
ATOM 2236 N N . MET A 1 292 ? -7.423 -6.881 -9.784 1.00 86.38 292 MET A N 1
ATOM 2237 C CA . MET A 1 292 ? -6.735 -8.009 -10.411 1.00 86.38 292 MET A CA 1
ATOM 2238 C C . MET A 1 292 ? -7.500 -9.320 -10.206 1.00 86.38 292 MET A C 1
ATOM 2240 O O . MET A 1 292 ? -7.741 -10.031 -11.180 1.00 86.38 292 MET A O 1
ATOM 2244 N N . TRP A 1 293 ? -7.954 -9.578 -8.978 1.00 88.06 293 TRP A N 1
ATOM 2245 C CA . TRP A 1 293 ? -8.787 -10.723 -8.615 1.00 88.06 293 TRP A CA 1
ATOM 2246 C C . TRP A 1 293 ? -10.062 -10.788 -9.458 1.00 88.06 293 TRP A C 1
ATOM 2248 O O . TRP A 1 293 ? -10.403 -11.840 -9.987 1.00 88.06 293 TRP A O 1
ATOM 2258 N N . ALA A 1 294 ? -10.742 -9.655 -9.651 1.00 87.12 294 ALA A N 1
ATOM 2259 C CA . ALA A 1 294 ? -11.975 -9.580 -10.434 1.00 87.12 294 ALA A CA 1
ATOM 2260 C C . ALA A 1 294 ? -11.791 -9.906 -11.930 1.00 87.12 294 ALA A C 1
ATOM 2262 O O . ALA A 1 294 ? -12.754 -10.269 -12.606 1.00 87.12 294 ALA A O 1
ATOM 2263 N N . LEU A 1 295 ? -10.575 -9.752 -12.462 1.00 85.19 295 LEU A N 1
ATOM 2264 C CA . LEU A 1 295 ? -10.260 -9.996 -13.872 1.00 85.19 295 LEU A CA 1
ATOM 2265 C C . LEU A 1 295 ? -9.768 -11.421 -14.138 1.00 85.19 295 LEU A C 1
ATOM 2267 O O . LEU A 1 295 ? -9.790 -11.873 -15.284 1.00 85.19 295 LEU A O 1
ATOM 2271 N N . GLU A 1 296 ? -9.306 -12.122 -13.109 1.00 84.75 296 GLU A N 1
ATOM 2272 C CA . GLU A 1 296 ? -8.678 -13.428 -13.239 1.00 84.75 296 GLU A CA 1
ATOM 2273 C C . GLU A 1 296 ? -9.642 -14.532 -12.807 1.00 84.75 296 GLU A C 1
ATOM 2275 O O . GLU A 1 296 ? -10.375 -14.423 -11.827 1.00 84.75 296 GLU A O 1
ATOM 2280 N N . THR A 1 297 ? -9.666 -15.637 -13.555 1.00 79.81 297 THR A N 1
ATOM 2281 C CA . THR A 1 297 ? -10.425 -16.815 -13.124 1.00 79.81 297 THR A CA 1
ATOM 2282 C C . THR A 1 297 ? -9.635 -17.520 -12.032 1.00 79.81 297 THR A C 1
ATOM 2284 O O . THR A 1 297 ? -8.793 -18.373 -12.311 1.00 79.81 297 THR A O 1
ATOM 2287 N N . VAL A 1 298 ? -9.891 -17.144 -10.783 1.00 77.81 298 VAL A N 1
ATOM 2288 C CA . VAL A 1 298 ? -9.246 -17.770 -9.632 1.00 77.81 298 VAL A CA 1
ATOM 2289 C C . VAL A 1 298 ? -9.901 -19.123 -9.376 1.00 77.81 298 VAL A C 1
ATOM 2291 O O . VAL A 1 298 ? -11.099 -19.206 -9.124 1.00 77.81 298 VAL A O 1
ATOM 2294 N N . LEU A 1 299 ? -9.121 -20.199 -9.476 1.00 75.38 299 LEU A N 1
ATOM 2295 C CA . LEU A 1 299 ? -9.554 -21.561 -9.132 1.00 75.38 299 LEU A CA 1
ATOM 2296 C C . LEU A 1 299 ? -8.981 -22.023 -7.785 1.00 75.38 299 LEU A C 1
ATOM 2298 O O . LEU A 1 299 ? -9.568 -22.887 -7.134 1.00 75.38 299 LEU A O 1
ATOM 2302 N N . ASP A 1 300 ? -7.856 -21.430 -7.382 1.00 85.19 300 ASP A N 1
ATOM 2303 C CA . ASP A 1 300 ? -7.127 -21.690 -6.145 1.00 85.19 300 ASP A CA 1
ATOM 2304 C C . ASP A 1 300 ? -6.633 -20.354 -5.567 1.00 85.19 300 ASP A C 1
ATOM 2306 O O . ASP A 1 300 ? -5.752 -19.701 -6.133 1.00 85.19 300 ASP A O 1
ATOM 2310 N N . SER A 1 301 ? -7.232 -19.942 -4.447 1.00 85.00 301 SER A N 1
ATOM 2311 C CA . SER A 1 301 ? -6.911 -18.687 -3.763 1.00 85.00 301 SER A CA 1
ATOM 2312 C C . SER A 1 301 ? -5.471 -18.664 -3.247 1.00 85.00 301 SER A C 1
ATOM 2314 O O . SER A 1 301 ? -4.811 -17.633 -3.332 1.00 85.00 301 SER A O 1
ATOM 2316 N N . ALA A 1 302 ? -4.960 -19.789 -2.740 1.00 86.50 302 ALA A N 1
ATOM 2317 C CA . ALA A 1 302 ? -3.632 -19.854 -2.138 1.00 86.50 302 ALA A CA 1
ATOM 2318 C C . ALA A 1 302 ? -2.534 -19.724 -3.201 1.00 86.50 302 ALA A C 1
ATOM 2320 O O . ALA A 1 302 ? -1.570 -18.976 -3.017 1.00 86.50 302 ALA A O 1
ATOM 2321 N N . ALA A 1 303 ? -2.712 -20.401 -4.339 1.00 86.94 303 ALA A N 1
ATOM 2322 C CA . ALA A 1 303 ? -1.814 -20.268 -5.483 1.00 86.94 303 ALA A CA 1
ATOM 2323 C C . ALA A 1 303 ? -1.822 -18.835 -6.041 1.00 86.94 303 ALA A C 1
ATOM 2325 O O . ALA A 1 303 ? -0.760 -18.267 -6.305 1.00 86.94 303 ALA A O 1
ATOM 2326 N N . TRP A 1 304 ? -3.007 -18.224 -6.153 1.00 89.38 304 TRP A N 1
ATOM 2327 C CA . TRP A 1 304 ? -3.136 -16.830 -6.576 1.00 89.38 304 TRP A CA 1
ATOM 2328 C C . TRP A 1 304 ? -2.411 -15.885 -5.610 1.00 89.38 304 TRP A C 1
ATOM 2330 O O . TRP A 1 304 ? -1.574 -15.078 -6.010 1.00 89.38 304 TRP A O 1
ATOM 2340 N N . GLU A 1 305 ? -2.627 -16.030 -4.304 1.00 90.19 305 GLU A N 1
ATOM 2341 C CA . GLU A 1 305 ? -1.939 -15.203 -3.314 1.00 90.19 305 GLU A CA 1
ATOM 2342 C C . GLU A 1 305 ? -0.421 -15.356 -3.345 1.00 90.19 305 GLU A C 1
ATOM 2344 O O . GLU A 1 305 ? 0.294 -14.389 -3.097 1.00 90.19 305 GLU A O 1
ATOM 2349 N N . GLN A 1 306 ? 0.092 -16.558 -3.606 1.00 87.25 306 GLN A N 1
ATOM 2350 C CA . GLN A 1 306 ? 1.531 -16.779 -3.738 1.00 87.25 306 GLN A CA 1
ATOM 2351 C C . GLN A 1 306 ? 2.114 -16.018 -4.936 1.00 87.25 306 GLN A C 1
ATOM 2353 O O . GLN A 1 306 ? 3.250 -15.553 -4.875 1.00 87.25 306 GLN A O 1
ATOM 2358 N N . GLN A 1 307 ? 1.338 -15.877 -6.008 1.00 88.12 307 GLN A N 1
ATOM 2359 C CA . GLN A 1 307 ? 1.753 -15.182 -7.220 1.00 88.12 307 GLN A CA 1
ATOM 2360 C C . GLN A 1 307 ? 1.624 -13.655 -7.113 1.00 88.12 307 GLN A C 1
ATOM 2362 O O . GLN A 1 307 ? 2.412 -12.935 -7.729 1.00 88.12 307 GLN A O 1
ATOM 2367 N N . HIS A 1 308 ? 0.644 -13.159 -6.354 1.00 89.81 308 HIS A N 1
ATOM 2368 C CA . HIS A 1 308 ? 0.237 -11.751 -6.402 1.00 89.81 308 HIS A CA 1
ATOM 2369 C C . HIS A 1 308 ? 0.473 -10.967 -5.106 1.00 89.81 308 HIS A C 1
ATOM 2371 O O . HIS A 1 308 ? 0.588 -9.744 -5.166 1.00 89.81 308 HIS A O 1
ATOM 2377 N N . VAL A 1 309 ? 0.574 -11.627 -3.947 1.00 93.19 309 VAL A N 1
ATOM 2378 C CA . VAL A 1 309 ? 0.677 -10.957 -2.639 1.00 93.19 309 VAL A CA 1
ATOM 2379 C C . VAL A 1 309 ? 2.093 -11.103 -2.073 1.00 93.19 309 VAL A C 1
ATOM 2381 O O . VAL A 1 309 ? 2.453 -12.188 -1.600 1.00 93.19 309 VAL A O 1
ATOM 2384 N N . PRO A 1 310 ? 2.893 -10.019 -2.034 1.00 92.56 310 PRO A N 1
ATOM 2385 C CA . PRO A 1 310 ? 4.246 -10.087 -1.502 1.00 92.56 310 PRO A CA 1
ATOM 2386 C C . PRO A 1 310 ? 4.293 -10.494 -0.020 1.00 92.56 310 PRO A C 1
ATOM 2388 O O . PRO A 1 310 ? 3.435 -10.064 0.760 1.00 92.56 310 PRO A O 1
ATOM 2391 N N . PRO A 1 311 ? 5.322 -11.243 0.428 1.00 91.44 311 PRO A N 1
ATOM 2392 C CA . PRO A 1 311 ? 5.485 -11.622 1.833 1.00 91.44 311 PRO A CA 1
ATOM 2393 C C . PRO A 1 311 ? 5.457 -10.435 2.803 1.00 91.44 311 PRO A C 1
ATOM 2395 O O . PRO A 1 311 ? 4.864 -10.535 3.876 1.00 91.44 311 PRO A O 1
ATOM 2398 N N . LEU A 1 312 ? 6.037 -9.294 2.415 1.00 90.56 312 LEU A N 1
ATOM 2399 C CA . LEU A 1 312 ? 6.010 -8.070 3.223 1.00 90.56 312 LEU A CA 1
ATOM 2400 C C . LEU A 1 312 ? 4.595 -7.531 3.424 1.00 90.56 312 LEU A C 1
ATOM 2402 O O . LEU A 1 312 ? 4.257 -7.086 4.517 1.00 90.56 312 LEU A O 1
ATOM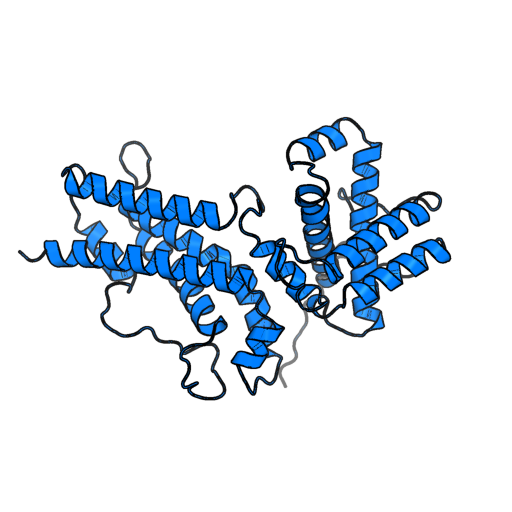 2406 N N . LEU A 1 313 ? 3.746 -7.627 2.401 1.00 93.06 313 LEU A N 1
ATOM 2407 C CA . LEU A 1 313 ? 2.355 -7.200 2.491 1.00 93.06 313 LEU A CA 1
ATOM 2408 C C . LEU A 1 313 ? 1.548 -8.144 3.397 1.00 93.06 313 LEU A C 1
ATOM 2410 O O . LEU A 1 313 ? 0.743 -7.683 4.209 1.00 93.06 313 LEU A O 1
ATOM 2414 N N . LYS A 1 314 ? 1.824 -9.457 3.345 1.00 93.94 314 LYS A N 1
ATOM 2415 C CA . LYS A 1 314 ? 1.265 -10.433 4.301 1.00 93.94 314 LYS A CA 1
ATOM 2416 C C . LYS A 1 314 ? 1.695 -10.117 5.737 1.00 93.94 314 LYS A C 1
ATOM 2418 O O . LYS A 1 314 ? 0.861 -10.144 6.639 1.00 93.94 314 LYS A O 1
ATOM 2423 N N . GLN A 1 315 ? 2.968 -9.770 5.945 1.00 93.75 315 GLN A N 1
ATOM 2424 C CA . GLN A 1 315 ? 3.495 -9.379 7.254 1.00 93.75 315 GLN A CA 1
ATOM 2425 C C . GLN A 1 315 ? 2.842 -8.095 7.782 1.00 93.75 315 GLN A C 1
ATOM 2427 O O . GLN A 1 315 ? 2.433 -8.065 8.941 1.00 93.75 315 GLN A O 1
ATOM 2432 N N . GLN A 1 316 ? 2.726 -7.058 6.947 1.00 94.12 316 GLN A N 1
ATOM 2433 C CA . GLN A 1 316 ? 2.039 -5.814 7.297 1.00 94.12 316 GLN A CA 1
ATOM 2434 C C . GLN A 1 316 ? 0.593 -6.101 7.714 1.00 94.12 316 GLN A C 1
ATOM 2436 O O . GLN A 1 316 ? 0.171 -5.676 8.784 1.00 94.12 316 GLN A O 1
ATOM 2441 N N . THR A 1 317 ? -0.136 -6.883 6.915 1.00 95.69 317 THR A N 1
ATOM 2442 C CA . THR A 1 317 ? -1.537 -7.243 7.190 1.00 95.69 317 THR A CA 1
ATOM 2443 C C . THR A 1 317 ? -1.677 -7.951 8.539 1.00 95.69 317 THR A C 1
ATOM 2445 O O . THR A 1 317 ? -2.485 -7.536 9.361 1.00 95.69 317 THR A O 1
ATOM 2448 N N . ALA A 1 318 ? -0.837 -8.956 8.815 1.00 96.31 318 ALA A N 1
ATOM 2449 C CA . ALA A 1 318 ? -0.857 -9.674 10.091 1.00 96.31 318 ALA A CA 1
ATOM 2450 C C . ALA A 1 318 ? -0.515 -8.772 11.293 1.00 96.31 318 ALA A C 1
ATOM 2452 O O . ALA A 1 318 ? -1.078 -8.928 12.375 1.00 96.31 318 ALA A O 1
ATOM 2453 N N . ALA A 1 319 ? 0.398 -7.811 11.120 1.00 95.94 319 ALA A N 1
ATOM 2454 C CA . ALA A 1 319 ? 0.721 -6.845 12.166 1.00 95.94 319 ALA A CA 1
ATOM 2455 C C . ALA A 1 319 ? -0.443 -5.878 12.443 1.00 95.94 319 ALA A C 1
ATOM 2457 O O . ALA A 1 319 ? -0.690 -5.551 13.604 1.00 95.94 319 ALA A O 1
ATOM 2458 N N . VAL A 1 320 ? -1.157 -5.444 11.398 1.00 96.06 320 VAL A N 1
ATOM 2459 C CA . VAL A 1 320 ? -2.360 -4.608 11.524 1.00 96.06 320 VAL A CA 1
ATOM 2460 C C . VAL A 1 320 ? -3.471 -5.376 12.238 1.00 96.06 320 VAL A C 1
ATOM 2462 O O . VAL A 1 320 ? -4.041 -4.840 13.182 1.00 96.06 320 VAL A O 1
ATOM 2465 N N . GLU A 1 321 ? -3.731 -6.635 11.874 1.00 96.31 321 GLU A N 1
ATOM 2466 C CA . GLU A 1 321 ? -4.715 -7.477 12.577 1.00 96.31 321 GLU A CA 1
ATOM 2467 C C . GLU A 1 321 ? -4.397 -7.602 14.066 1.00 96.31 321 GLU A C 1
ATOM 2469 O O . GLU A 1 321 ? -5.266 -7.342 14.890 1.00 96.31 321 GLU A O 1
ATOM 2474 N N . ALA A 1 322 ? -3.142 -7.895 14.422 1.00 96.88 322 ALA A N 1
ATOM 2475 C CA . ALA A 1 322 ? -2.740 -7.992 15.824 1.00 96.88 322 ALA A CA 1
ATOM 2476 C C . ALA A 1 322 ? -2.978 -6.679 16.596 1.00 96.88 322 ALA A C 1
ATOM 2478 O O . ALA A 1 322 ? -3.448 -6.707 17.731 1.00 96.88 322 ALA A O 1
ATOM 2479 N N . ALA A 1 323 ? -2.698 -5.522 15.986 1.00 96.88 323 ALA A N 1
ATOM 2480 C CA . ALA A 1 323 ? -2.976 -4.224 16.604 1.00 96.88 323 ALA A CA 1
ATOM 2481 C C . ALA A 1 323 ? -4.488 -3.952 16.749 1.00 96.88 323 ALA A C 1
ATOM 2483 O O . ALA A 1 323 ? -4.920 -3.359 17.738 1.00 96.88 323 ALA A O 1
ATOM 2484 N N . ILE A 1 324 ? -5.306 -4.399 15.793 1.00 96.31 324 ILE A N 1
ATOM 2485 C CA . ILE A 1 324 ? -6.769 -4.317 15.882 1.00 96.31 324 ILE A CA 1
ATOM 2486 C C . ILE A 1 324 ? -7.320 -5.248 16.967 1.00 96.31 324 ILE A C 1
ATOM 2488 O O . ILE A 1 324 ? -8.221 -4.839 17.696 1.00 96.31 324 ILE A O 1
ATOM 2492 N N . ASP A 1 325 ? -6.768 -6.448 17.132 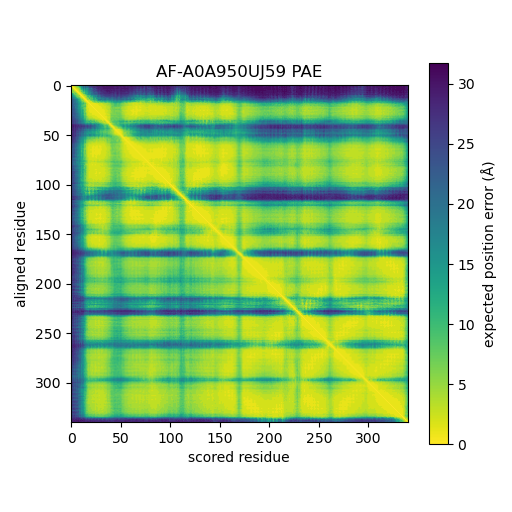1.00 95.25 325 ASP A N 1
ATOM 2493 C CA . ASP A 1 325 ? -7.166 -7.379 18.194 1.00 95.25 325 ASP A CA 1
ATOM 2494 C C . ASP A 1 325 ? -6.800 -6.837 19.591 1.00 95.25 325 ASP A C 1
ATOM 2496 O O . ASP A 1 325 ? -7.589 -6.942 20.537 1.00 95.25 325 ASP A O 1
ATOM 2500 N N . GLU A 1 326 ? -5.636 -6.186 19.721 1.00 96.62 326 GLU A N 1
ATOM 2501 C CA . GLU A 1 326 ? -5.235 -5.450 20.930 1.00 96.62 326 GLU A CA 1
ATOM 2502 C C . GLU A 1 326 ? -6.236 -4.326 21.255 1.00 96.62 326 GLU A C 1
ATOM 2504 O O . GLU A 1 326 ? -6.699 -4.214 22.396 1.00 96.62 326 GLU A O 1
ATOM 2509 N N . LEU A 1 327 ? -6.627 -3.528 20.251 1.00 96.75 327 LEU A N 1
ATOM 2510 C CA . LEU A 1 327 ? -7.661 -2.504 20.404 1.00 96.75 327 LEU A CA 1
ATOM 2511 C C . LEU A 1 327 ? -9.000 -3.122 20.822 1.00 96.75 327 LEU A C 1
ATOM 2513 O O . LEU A 1 327 ? -9.607 -2.653 21.781 1.00 96.75 327 LEU A O 1
ATOM 2517 N N . ALA A 1 328 ? -9.467 -4.160 20.128 1.00 95.12 328 ALA A N 1
ATOM 2518 C CA . ALA A 1 328 ? -10.754 -4.795 20.395 1.00 95.12 328 ALA A CA 1
ATOM 2519 C C . ALA A 1 328 ? -10.830 -5.345 21.827 1.00 95.12 328 ALA A C 1
ATOM 2521 O O . ALA A 1 328 ? -11.835 -5.143 22.508 1.00 95.12 328 ALA A O 1
ATOM 2522 N N . THR A 1 329 ? -9.746 -5.961 22.310 1.00 94.50 329 THR A N 1
ATOM 2523 C CA . THR A 1 329 ? -9.626 -6.447 23.694 1.00 94.50 329 THR A CA 1
ATOM 2524 C C . THR A 1 329 ? -9.767 -5.304 24.696 1.00 94.50 329 THR A C 1
ATOM 2526 O O . THR A 1 329 ? -10.565 -5.380 25.630 1.00 94.50 329 THR A O 1
ATOM 2529 N N . PHE A 1 330 ? -9.035 -4.208 24.478 1.00 95.06 330 PHE A N 1
ATOM 2530 C CA . PHE A 1 330 ? -9.128 -3.022 25.324 1.00 95.06 330 PHE A CA 1
ATOM 2531 C C . PHE A 1 330 ? -10.546 -2.437 25.336 1.00 95.06 330 PHE A C 1
ATOM 2533 O O . PHE A 1 330 ? -11.107 -2.182 26.400 1.00 95.06 330 PHE A O 1
ATOM 2540 N N . LEU A 1 331 ? -11.155 -2.270 24.160 1.00 94.88 331 LEU A N 1
ATOM 2541 C CA . LEU A 1 331 ? -12.505 -1.733 24.012 1.00 94.88 331 LEU A CA 1
ATOM 2542 C C . LEU A 1 331 ? -13.573 -2.612 24.683 1.00 94.88 331 LEU A C 1
ATOM 2544 O O . LEU A 1 331 ? -14.523 -2.074 25.255 1.00 94.88 331 LEU A O 1
ATOM 2548 N N . HIS A 1 332 ? -13.409 -3.937 24.654 1.00 92.38 332 HIS A N 1
ATOM 2549 C CA . HIS A 1 332 ? -14.270 -4.875 25.377 1.00 92.38 332 HIS A CA 1
ATOM 2550 C C . HIS A 1 332 ? -14.231 -4.627 26.888 1.00 92.38 332 HIS A C 1
ATOM 2552 O O . HIS A 1 332 ? -15.286 -4.469 27.504 1.00 92.38 332 HIS A O 1
ATOM 2558 N N . HIS A 1 333 ? -13.035 -4.496 27.473 1.00 90.62 333 HIS A N 1
ATOM 2559 C CA . HIS A 1 333 ? -12.889 -4.220 28.907 1.00 90.62 333 HIS A CA 1
ATOM 2560 C C . HIS A 1 333 ? -13.593 -2.919 29.322 1.00 90.62 333 HIS A C 1
ATOM 2562 O O . HIS A 1 333 ? -14.285 -2.890 30.337 1.00 90.62 333 HIS A O 1
ATOM 2568 N N . LEU A 1 334 ? -13.533 -1.867 28.492 1.00 90.44 334 LEU A N 1
ATOM 2569 C CA . LEU A 1 334 ? -14.236 -0.604 28.772 1.00 90.44 334 LEU A CA 1
ATOM 2570 C C . LEU A 1 334 ? -15.765 -0.746 28.840 1.00 90.44 334 LEU A C 1
ATOM 2572 O O . LEU A 1 334 ? -16.438 0.093 29.450 1.00 90.44 334 LEU A O 1
ATOM 2576 N N . LEU A 1 335 ? -16.330 -1.744 28.156 1.00 87.94 335 LEU A N 1
ATOM 2577 C CA . LEU A 1 335 ? -17.764 -2.023 28.182 1.00 87.94 335 LEU A CA 1
ATOM 2578 C C . LEU A 1 335 ? -18.158 -2.931 29.352 1.00 87.94 335 LEU A C 1
ATOM 2580 O O . LEU A 1 335 ? -19.251 -2.745 29.892 1.00 87.94 335 LEU A O 1
ATOM 2584 N N . ASP A 1 336 ? -17.299 -3.873 29.746 1.00 81.94 336 ASP A N 1
ATOM 2585 C CA . ASP A 1 336 ? -17.578 -4.828 30.824 1.00 81.94 336 ASP A CA 1
ATOM 2586 C C . ASP A 1 336 ? -17.385 -4.234 32.228 1.00 81.94 336 ASP A C 1
ATOM 2588 O O . ASP A 1 336 ? -18.242 -4.450 33.088 1.00 81.94 336 ASP A O 1
ATOM 2592 N N . ASP A 1 337 ? -16.373 -3.384 32.437 1.00 63.19 337 ASP A N 1
ATOM 2593 C CA . ASP A 1 337 ? -16.139 -2.674 33.712 1.00 63.19 337 ASP A CA 1
ATOM 2594 C C . ASP A 1 337 ? -17.220 -1.618 34.027 1.00 63.19 337 ASP A C 1
ATOM 2596 O O . ASP A 1 337 ? -17.244 -1.014 35.099 1.00 63.19 337 ASP A O 1
ATOM 2600 N N . ALA A 1 338 ? -18.143 -1.383 33.089 1.00 53.34 338 ALA A N 1
ATOM 2601 C CA . ALA A 1 338 ? -19.244 -0.433 33.207 1.00 53.34 338 ALA A CA 1
ATOM 2602 C C . ALA A 1 338 ? -20.598 -1.087 33.551 1.00 53.34 338 ALA A C 1
ATOM 2604 O O . ALA A 1 338 ? -21.633 -0.415 33.441 1.00 53.34 338 ALA A O 1
ATOM 2605 N N . ARG A 1 339 ? -20.632 -2.373 33.941 1.00 38.25 339 ARG A N 1
ATOM 2606 C CA . ARG A 1 339 ? -21.853 -2.978 34.500 1.00 38.25 339 ARG A CA 1
ATOM 2607 C C . ARG A 1 339 ? -22.084 -2.418 35.918 1.00 38.25 339 ARG A C 1
ATOM 2609 O O . ARG A 1 339 ? -21.161 -2.482 36.724 1.00 38.25 339 ARG A O 1
ATOM 2616 N N . PRO A 1 340 ? -23.257 -1.813 36.184 1.00 42.56 340 PRO A N 1
ATOM 2617 C CA . PRO A 1 340 ? -23.547 -1.110 37.434 1.00 42.56 340 PRO A CA 1
ATOM 2618 C C . PRO A 1 340 ? -23.552 -2.010 38.670 1.00 42.56 340 PRO A C 1
ATOM 2620 O O . PRO A 1 340 ? -23.870 -3.215 38.524 1.00 42.56 340 PRO A O 1
#